Protein AF-A0A936MH69-F1 (afdb_monomer)

Mean predicted aligned error: 3.42 Å

Foldseek 3Di:
DPDQDALVVLLVLLVVLLPDPQAHSLLLLLLQLLQCLLVPNVSSNLSSLVNCVVVVRAALQSNLLSLCLSCVPRNPVSSVSSVVSSCVVVVPPDPSYDDDDDDQVQLLVQLVVLLCLQCPPCSVVVLVVQVVVPVVCSSCCSRVNRRVRLSDPRDDNLSSLLSQLSSCLQVLPLVSNLSSLSSNVSSPRDLSNSVSSLVSCCVVHPPVSSVSSVVSSVVSVVVVD

Secondary structure (DSSP, 8-state):
-PPPPPHHHHHHHHHHHTT-SSS-HHHHHHHHHHHHHHTT-HHHHHHHHHHHHHTT-S-HHHHHHHHHTTHHHHHHHHHHHHHHHHHHHHTT-S--S------HHHHHHHHHHHHHHHHGGGHHHHHHHHHHH-HHHHHHIIIIIIIIIIT-TTS-HHHHHHHHHHHHHHHT-HHHHHHHHHHHHHTT--HHHHHHHHHHHTTTS-HHHHHHHHHHHHHHHHTT-

Solvent-accessible surface area (backbone atoms only — not comparable to full-atom values): 11658 Å² total; per-residue (Å²): 133,85,81,80,69,52,34,69,58,37,33,58,56,52,58,65,50,45,75,45,73,76,38,55,47,38,57,50,47,42,24,48,29,22,28,24,17,45,71,68,34,61,39,43,25,50,21,40,52,51,52,28,59,78,66,65,55,49,54,59,38,37,52,40,54,39,25,54,56,27,31,82,81,44,32,61,66,27,16,50,56,41,44,48,50,52,45,64,73,59,63,79,78,64,92,38,72,82,88,73,84,93,48,69,70,58,16,41,56,46,4,48,55,49,46,40,52,38,42,51,95,48,30,69,60,51,50,54,52,35,39,72,77,34,56,64,57,42,50,42,44,29,34,54,44,25,12,63,47,62,58,40,81,74,56,56,61,36,53,52,27,48,34,50,28,39,29,26,30,66,73,64,42,64,72,59,28,41,51,30,49,50,19,14,43,62,51,70,43,48,73,56,29,56,50,42,48,54,61,55,48,42,83,80,35,55,72,68,37,39,54,51,38,52,53,44,51,51,55,44,59,65,71,70,109

Structure (mmCIF, N/CA/C/O backbone):
data_AF-A0A936MH69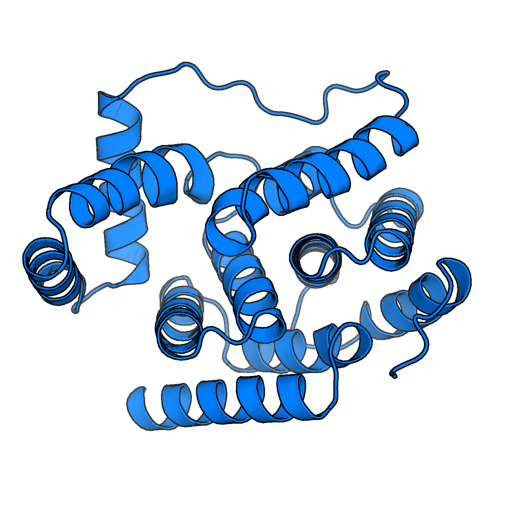-F1
#
_entry.id   AF-A0A936MH69-F1
#
loop_
_atom_site.group_PDB
_atom_site.id
_atom_site.type_symbol
_atom_site.label_atom_id
_atom_site.label_alt_id
_atom_site.label_comp_id
_atom_site.label_asym_id
_atom_site.label_entity_id
_atom_site.label_seq_id
_atom_site.pdbx_PDB_ins_code
_atom_site.Cartn_x
_atom_site.Cartn_y
_atom_site.Cartn_z
_atom_site.occupancy
_atom_site.B_iso_or_equiv
_atom_site.auth_seq_id
_atom_site.auth_comp_id
_atom_site.auth_asym_id
_atom_site.auth_atom_id
_atom_site.pdbx_PDB_model_num
ATOM 1 N N . MET A 1 1 ? -11.590 24.160 5.011 1.00 45.47 1 MET A N 1
ATOM 2 C CA . MET A 1 1 ? -10.604 23.438 5.835 1.00 45.47 1 MET A CA 1
ATOM 3 C C . MET A 1 1 ? -11.345 22.249 6.417 1.00 45.47 1 MET A C 1
ATOM 5 O O . MET A 1 1 ? -12.311 22.469 7.135 1.00 45.47 1 MET A O 1
ATOM 9 N N . GLU A 1 2 ? -11.036 21.030 5.981 1.00 56.88 2 GLU A N 1
ATOM 10 C CA . GLU A 1 2 ? -11.677 19.827 6.530 1.00 56.88 2 GLU A CA 1
ATOM 11 C C . GLU A 1 2 ? -11.149 19.652 7.961 1.00 56.88 2 GLU A C 1
ATOM 13 O O . GLU A 1 2 ? -9.937 19.654 8.169 1.00 56.88 2 GLU A O 1
ATOM 18 N N . ILE A 1 3 ? -12.038 19.620 8.956 1.00 67.25 3 ILE A N 1
ATOM 19 C CA . ILE A 1 3 ? -11.636 19.442 10.355 1.00 67.25 3 ILE A CA 1
ATOM 20 C C . ILE A 1 3 ? -11.181 17.988 10.500 1.00 67.25 3 ILE A C 1
ATOM 22 O O . ILE A 1 3 ? -11.962 17.067 10.251 1.00 67.25 3 ILE A O 1
ATOM 26 N N . LEU A 1 4 ? -9.909 17.785 10.854 1.00 78.31 4 LEU A N 1
ATOM 27 C CA . LEU A 1 4 ? -9.389 16.455 11.153 1.00 78.31 4 LEU A CA 1
ATOM 28 C C . LEU A 1 4 ? -10.123 15.899 12.375 1.00 78.31 4 LEU A C 1
ATOM 30 O O . LEU A 1 4 ? -10.303 16.597 13.372 1.00 78.31 4 LEU A O 1
ATOM 34 N N . LYS A 1 5 ? -10.568 14.647 12.266 1.00 90.12 5 LYS A N 1
ATOM 35 C CA . LYS A 1 5 ? -11.220 13.931 13.363 1.00 90.12 5 LYS A CA 1
ATOM 36 C C . LYS A 1 5 ? -10.182 13.546 14.414 1.00 90.12 5 LYS A C 1
ATOM 38 O O . LYS A 1 5 ? -9.015 13.348 14.087 1.00 90.12 5 LYS A O 1
ATOM 43 N N . SER A 1 6 ? -10.611 13.397 15.657 1.00 93.38 6 SER A N 1
ATOM 44 C CA . SER A 1 6 ? -9.772 12.859 16.726 1.00 93.38 6 SER A CA 1
ATOM 45 C C . SER A 1 6 ? -9.480 11.367 16.524 1.00 93.38 6 SER A C 1
ATOM 47 O O . SER A 1 6 ? -10.215 10.651 15.835 1.00 93.38 6 SER A O 1
ATOM 49 N N . LYS A 1 7 ? -8.448 10.858 17.205 1.00 95.88 7 LYS A N 1
ATOM 50 C CA . LYS A 1 7 ? -8.141 9.419 17.270 1.00 95.88 7 LYS A CA 1
ATOM 51 C C . LYS A 1 7 ? -9.366 8.560 17.630 1.00 95.88 7 LYS A C 1
ATOM 53 O O . LYS A 1 7 ? -9.583 7.516 17.019 1.00 95.88 7 LYS A O 1
ATOM 58 N N . ILE A 1 8 ? -10.171 8.986 18.609 1.00 95.69 8 ILE A N 1
ATOM 59 C CA . ILE A 1 8 ? -11.352 8.232 19.075 1.00 95.69 8 ILE A CA 1
ATOM 60 C C . ILE A 1 8 ? -12.400 8.137 17.962 1.00 95.69 8 ILE A C 1
ATOM 62 O O . ILE A 1 8 ? -12.933 7.060 17.701 1.00 95.69 8 ILE A O 1
ATOM 66 N N . GLU A 1 9 ? -12.661 9.246 17.270 1.00 96.06 9 GLU A N 1
ATOM 67 C CA . GLU A 1 9 ? -13.597 9.274 16.144 1.00 96.06 9 GLU A CA 1
ATOM 68 C C . GLU A 1 9 ? -13.115 8.394 14.986 1.00 96.06 9 GLU A C 1
ATOM 70 O O . GLU A 1 9 ? -13.910 7.639 14.423 1.00 96.06 9 GLU A O 1
ATOM 75 N N . TYR A 1 10 ? -11.818 8.430 14.653 1.00 97.12 10 TYR A N 1
ATOM 76 C CA . TYR A 1 10 ? -11.262 7.522 13.649 1.00 97.12 10 TYR A CA 1
ATOM 77 C C . TYR A 1 10 ? -11.412 6.061 14.059 1.00 97.12 10 TYR A C 1
ATOM 79 O O . TYR A 1 10 ? -11.835 5.264 13.229 1.00 97.12 10 TYR A O 1
ATOM 87 N N . LYS A 1 11 ? -11.138 5.699 15.318 1.00 96.19 11 LYS A N 1
ATOM 88 C CA . LYS A 1 11 ? -11.255 4.307 15.780 1.00 96.19 11 LYS A CA 1
ATOM 89 C C . LYS A 1 11 ? -12.653 3.744 15.511 1.00 96.19 11 LYS A C 1
ATOM 91 O O . LYS A 1 11 ? -12.766 2.689 14.896 1.00 96.19 11 LYS A O 1
ATOM 96 N N . VAL A 1 12 ? -13.702 4.490 15.871 1.00 95.81 12 VAL A N 1
ATOM 97 C CA . VAL A 1 12 ? -15.105 4.095 15.637 1.00 95.81 12 VAL A CA 1
ATOM 98 C C . VAL A 1 12 ? -15.410 3.943 14.143 1.00 95.81 12 VAL A C 1
ATOM 100 O O . VAL A 1 12 ? -16.035 2.970 13.720 1.00 95.81 12 VAL A O 1
ATOM 103 N N . LEU A 1 13 ? -14.975 4.906 13.328 1.00 95.56 13 LEU A N 1
ATOM 104 C CA . LEU A 1 13 ? -15.243 4.908 11.890 1.00 95.56 13 LEU A CA 1
ATOM 105 C C . LEU A 1 13 ? -14.522 3.765 11.161 1.00 95.56 13 LEU A C 1
ATOM 107 O O . LEU A 1 13 ? -15.130 3.090 10.330 1.00 95.56 13 LEU A O 1
ATOM 111 N N . LEU A 1 14 ? -13.250 3.531 11.489 1.00 95.94 14 LEU A N 1
ATOM 112 C CA . LEU A 1 14 ? -12.445 2.461 10.905 1.00 95.94 14 LEU A CA 1
ATOM 113 C C . LEU A 1 14 ? -12.952 1.084 11.341 1.00 95.94 14 LEU A C 1
ATOM 115 O O . LEU A 1 14 ? -13.086 0.195 10.503 1.00 95.94 14 LEU A O 1
ATOM 119 N N . GLU A 1 15 ? -13.309 0.915 12.617 1.00 95.69 15 GLU A N 1
ATOM 120 C CA . GLU A 1 15 ? -13.878 -0.333 13.135 1.00 95.69 15 GLU A CA 1
ATOM 121 C C . GLU A 1 15 ? -15.159 -0.731 12.404 1.00 95.69 15 GLU A C 1
ATOM 123 O O . GLU A 1 15 ? -15.329 -1.901 12.057 1.00 95.69 15 GLU A O 1
ATOM 128 N N . LYS A 1 16 ? -16.026 0.237 12.089 1.00 94.06 16 LYS A N 1
ATOM 129 C CA . LYS A 1 16 ? -17.242 -0.026 11.314 1.00 94.06 16 LYS A CA 1
ATOM 130 C C . LYS A 1 16 ? -16.937 -0.615 9.932 1.00 94.06 16 LYS A C 1
ATOM 132 O O . LYS A 1 16 ? -17.685 -1.468 9.468 1.00 94.06 16 LYS A O 1
ATOM 137 N N . GLN A 1 17 ? -15.856 -0.178 9.288 1.00 93.25 17 GLN A N 1
ATOM 138 C CA . GLN A 1 17 ? -15.477 -0.658 7.956 1.00 93.25 17 GLN A CA 1
ATOM 139 C C . GLN A 1 17 ? -14.775 -2.016 7.964 1.00 93.25 17 GLN A C 1
ATOM 141 O O . GLN A 1 17 ? -14.767 -2.685 6.937 1.00 93.25 17 GLN A O 1
ATOM 146 N N . LEU A 1 18 ? -14.196 -2.455 9.087 1.00 90.69 18 LEU A N 1
ATOM 147 C CA . LEU A 1 18 ? -13.477 -3.736 9.150 1.00 90.69 18 LEU A CA 1
ATOM 148 C C . LEU A 1 18 ? -14.335 -4.953 8.792 1.00 90.69 18 LEU A C 1
ATOM 150 O O . LEU A 1 18 ? -13.783 -5.959 8.357 1.00 90.69 18 LEU A O 1
ATOM 154 N N . ASN A 1 19 ? -15.654 -4.853 8.953 1.00 81.44 19 ASN A N 1
ATOM 155 C CA . ASN A 1 19 ? -16.590 -5.947 8.697 1.00 81.44 19 ASN A CA 1
ATOM 156 C C . ASN A 1 19 ? -17.237 -5.893 7.301 1.00 81.44 19 ASN A C 1
ATOM 158 O O . ASN A 1 19 ? -18.075 -6.740 6.998 1.00 81.44 19 ASN A O 1
ATOM 162 N N . GLU A 1 20 ? -16.892 -4.903 6.472 1.00 83.81 20 GLU A N 1
ATOM 163 C CA . GLU A 1 20 ? -17.398 -4.808 5.099 1.00 83.81 20 GLU A CA 1
ATOM 164 C C . GLU A 1 20 ? -16.872 -5.962 4.237 1.00 83.81 20 GLU A C 1
ATOM 166 O O . GLU A 1 20 ? -15.706 -6.359 4.341 1.00 83.81 20 GLU A O 1
ATOM 171 N N . VAL A 1 21 ? -17.745 -6.474 3.369 1.00 77.12 21 VAL A N 1
ATOM 172 C CA . VAL A 1 21 ? -17.538 -7.696 2.578 1.00 77.12 21 VAL A CA 1
ATOM 173 C C . VAL A 1 21 ? -16.429 -7.498 1.523 1.00 77.12 21 VAL A C 1
ATOM 175 O O . VAL A 1 21 ? -16.001 -6.381 1.223 1.00 77.12 21 VAL A O 1
ATOM 178 N N . ASP A 1 22 ? -15.939 -8.610 0.974 1.00 92.88 22 ASP A N 1
ATOM 179 C CA . ASP A 1 22 ? -14.974 -8.735 -0.130 1.00 92.88 22 ASP A CA 1
ATOM 180 C C . ASP A 1 22 ? -13.495 -8.518 0.201 1.00 92.88 22 ASP A C 1
ATOM 182 O O . ASP A 1 22 ? -12.670 -9.213 -0.384 1.00 92.88 22 ASP A O 1
ATOM 186 N N . LEU A 1 23 ? -13.131 -7.642 1.143 1.00 95.69 23 LEU A N 1
ATOM 187 C CA . LEU A 1 23 ? -11.734 -7.460 1.564 1.00 95.69 23 LEU A CA 1
ATOM 188 C C . LEU A 1 23 ? -11.512 -7.993 2.979 1.00 95.69 23 LEU A C 1
ATOM 190 O O . LEU A 1 23 ? -12.280 -7.686 3.890 1.00 95.69 23 LEU A O 1
ATOM 194 N N . SER A 1 24 ? -10.440 -8.767 3.177 1.00 96.25 24 SER A N 1
ATOM 195 C CA . SER A 1 24 ? -10.137 -9.325 4.496 1.00 96.25 24 SER A CA 1
ATOM 196 C C . SER A 1 24 ? -9.942 -8.209 5.540 1.00 96.25 24 SER A C 1
ATOM 198 O O . SER A 1 24 ? -9.361 -7.166 5.215 1.00 96.25 24 SER A O 1
ATOM 200 N N . PRO A 1 25 ? -10.363 -8.408 6.807 1.00 96.75 25 PRO A N 1
ATOM 201 C CA . PRO A 1 25 ? -10.153 -7.406 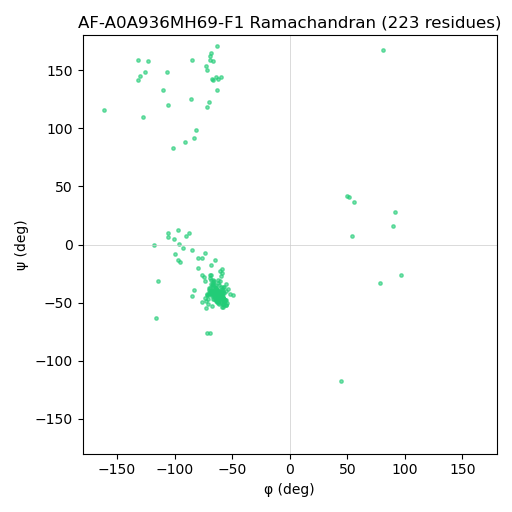7.850 1.00 96.75 25 PRO A CA 1
ATOM 202 C C . PRO A 1 25 ? -8.679 -7.014 8.015 1.00 96.75 25 PRO A C 1
ATOM 204 O O . PRO A 1 25 ? -8.391 -5.846 8.265 1.00 96.75 25 PRO A O 1
ATOM 207 N N . SER A 1 26 ? -7.750 -7.962 7.820 1.00 96.88 26 SER A N 1
ATOM 208 C CA . SER A 1 26 ? -6.305 -7.696 7.876 1.00 96.88 26 SER A CA 1
ATOM 209 C C . SER A 1 26 ? -5.842 -6.803 6.730 1.00 96.88 26 SER A C 1
ATOM 211 O O . SER A 1 26 ? -5.285 -5.738 6.986 1.00 96.88 26 SER A O 1
ATOM 213 N N . ASP A 1 27 ? -6.140 -7.152 5.474 1.00 97.75 27 ASP A N 1
ATOM 214 C CA . ASP A 1 27 ? -5.738 -6.320 4.332 1.00 97.75 27 ASP A CA 1
ATOM 215 C C . ASP A 1 27 ? -6.337 -4.910 4.439 1.00 97.75 27 ASP A C 1
ATOM 217 O O . ASP A 1 27 ? -5.645 -3.917 4.200 1.00 97.75 27 ASP A O 1
ATOM 221 N N . ARG A 1 28 ? -7.604 -4.804 4.862 1.00 97.81 28 ARG A N 1
ATOM 222 C CA . ARG A 1 28 ? -8.272 -3.513 5.057 1.00 97.81 28 ARG A CA 1
ATOM 223 C C . ARG A 1 28 ? -7.581 -2.670 6.123 1.00 97.81 28 ARG A C 1
ATOM 225 O O . ARG A 1 28 ? -7.314 -1.491 5.891 1.00 97.81 28 ARG A O 1
ATOM 232 N N . LEU A 1 29 ? -7.282 -3.264 7.275 1.00 98.12 29 LEU A N 1
ATOM 233 C CA . LEU A 1 29 ? -6.604 -2.574 8.363 1.00 98.12 29 LEU A CA 1
ATOM 234 C C . LEU A 1 29 ? -5.222 -2.070 7.930 1.00 98.12 29 LEU A C 1
ATOM 236 O O . LEU A 1 29 ? -4.886 -0.913 8.179 1.00 98.12 29 LEU A O 1
ATOM 240 N N . LEU A 1 30 ? -4.441 -2.907 7.247 1.00 98.56 30 LEU A N 1
ATOM 241 C CA . LEU A 1 30 ? -3.116 -2.532 6.754 1.00 98.56 30 LEU A CA 1
ATOM 242 C C . LEU A 1 30 ? -3.196 -1.368 5.759 1.00 98.56 30 LEU A C 1
ATOM 244 O O . LEU A 1 30 ? -2.396 -0.436 5.844 1.00 98.56 30 LEU A O 1
ATOM 248 N N . CYS A 1 31 ? -4.205 -1.363 4.882 1.00 98.50 31 CYS A N 1
ATOM 249 C CA . CYS A 1 31 ? -4.473 -0.238 3.987 1.00 98.50 31 CYS A CA 1
ATOM 250 C C . CYS A 1 31 ? -4.845 1.036 4.758 1.00 98.50 31 CYS A C 1
ATOM 252 O O . CYS A 1 31 ? -4.370 2.112 4.399 1.00 98.50 31 CYS A O 1
ATOM 254 N N . PHE A 1 32 ? -5.633 0.945 5.836 1.00 98.44 32 PHE A N 1
ATOM 255 C CA . PHE A 1 32 ? -5.944 2.101 6.685 1.00 98.44 32 PHE A CA 1
ATOM 256 C C . PHE A 1 32 ? -4.701 2.692 7.340 1.00 98.44 32 PHE A C 1
ATOM 258 O O . PHE A 1 32 ? -4.489 3.901 7.244 1.00 98.44 32 PHE A O 1
ATOM 265 N N . VAL A 1 33 ? -3.865 1.850 7.952 1.00 98.25 33 VAL A N 1
ATOM 266 C CA . VAL A 1 33 ? -2.620 2.275 8.608 1.00 98.25 33 VAL A CA 1
ATOM 267 C C . VAL A 1 33 ? -1.708 2.995 7.611 1.00 98.25 33 VAL A C 1
ATOM 269 O O . VAL A 1 33 ? -1.281 4.124 7.857 1.00 98.25 33 VAL A O 1
ATOM 272 N N . SER A 1 34 ? -1.454 2.387 6.452 1.00 98.56 34 SER A N 1
ATOM 273 C CA . SER A 1 34 ? -0.560 2.951 5.437 1.00 98.56 34 SER A CA 1
ATOM 274 C C . SER A 1 34 ? -1.137 4.180 4.741 1.00 98.56 34 SER A C 1
ATOM 276 O O . SER A 1 34 ? -0.396 5.126 4.470 1.00 98.56 34 SER A O 1
ATOM 278 N N . THR A 1 35 ? -2.446 4.210 4.476 1.00 98.56 35 THR A N 1
ATOM 279 C CA . THR A 1 35 ? -3.119 5.379 3.891 1.00 98.56 35 THR A CA 1
ATOM 280 C C . THR A 1 35 ? -3.048 6.565 4.841 1.00 98.56 35 THR A C 1
ATOM 282 O O . THR A 1 35 ? -2.621 7.642 4.430 1.00 98.56 35 THR A O 1
ATOM 285 N N . ALA A 1 36 ? -3.395 6.362 6.118 1.00 98.44 36 ALA A N 1
ATOM 286 C CA . ALA A 1 36 ? -3.326 7.391 7.149 1.00 98.44 36 ALA A CA 1
ATOM 287 C C . ALA A 1 36 ? -1.901 7.941 7.313 1.00 98.44 36 ALA A C 1
ATOM 289 O O . ALA A 1 36 ? -1.718 9.157 7.382 1.00 98.44 36 ALA A O 1
ATOM 290 N N . ALA A 1 37 ? -0.891 7.064 7.295 1.00 98.56 37 ALA A N 1
ATOM 291 C CA . ALA A 1 37 ? 0.509 7.476 7.332 1.00 98.56 37 ALA A CA 1
ATOM 292 C C . ALA A 1 37 ? 0.897 8.284 6.084 1.00 98.56 37 ALA A C 1
ATOM 294 O O . ALA A 1 37 ? 1.496 9.349 6.202 1.00 98.56 37 ALA A O 1
ATOM 295 N N . SER A 1 38 ? 0.477 7.838 4.896 1.00 98.44 38 SER A N 1
ATOM 296 C CA . SER A 1 38 ? 0.789 8.499 3.619 1.00 98.44 38 SER A CA 1
ATOM 297 C C . SER A 1 38 ? 0.256 9.934 3.543 1.00 98.44 38 SER A C 1
ATOM 299 O O . SER A 1 38 ? 0.875 10.785 2.912 1.00 98.44 38 SER A O 1
ATOM 301 N N . ILE A 1 39 ? -0.869 10.220 4.204 1.00 97.06 39 ILE A N 1
ATOM 302 C CA . ILE A 1 39 ? -1.461 11.566 4.283 1.00 97.06 39 ILE A CA 1
ATOM 303 C C . ILE A 1 39 ? -1.086 12.324 5.568 1.00 97.06 39 ILE A C 1
ATOM 305 O O . ILE A 1 39 ? -1.685 13.358 5.858 1.00 97.06 39 ILE A O 1
ATOM 309 N N . ASN A 1 40 ? -0.105 11.830 6.331 1.00 96.44 40 ASN A N 1
ATOM 310 C CA . ASN A 1 40 ? 0.380 12.411 7.588 1.00 96.44 40 ASN A CA 1
ATOM 311 C C . ASN A 1 40 ? -0.712 12.621 8.657 1.00 96.44 40 ASN A C 1
ATOM 313 O O . ASN A 1 40 ? -0.691 13.593 9.410 1.00 96.44 40 ASN A O 1
ATOM 317 N N . ASN A 1 41 ? -1.674 11.703 8.744 1.00 97.12 41 ASN A N 1
ATOM 318 C CA . ASN A 1 41 ? -2.756 11.746 9.724 1.00 97.12 41 ASN A CA 1
ATOM 319 C C . ASN A 1 41 ? -2.477 10.778 10.884 1.00 97.12 41 ASN A C 1
ATOM 321 O O . ASN A 1 41 ? -2.947 9.638 10.894 1.00 97.12 41 ASN A O 1
ATOM 325 N N . MET A 1 42 ? -1.687 11.231 11.860 1.00 96.88 42 MET A N 1
ATOM 326 C CA . MET A 1 42 ? -1.201 10.372 12.949 1.00 96.88 42 MET A CA 1
ATOM 327 C C . MET A 1 42 ? -2.292 9.928 13.930 1.00 96.88 42 MET A C 1
ATOM 329 O O . MET A 1 42 ? -2.182 8.841 14.494 1.00 96.88 42 MET A O 1
ATOM 333 N N . ASP A 1 43 ? -3.375 10.694 14.080 1.00 97.44 43 ASP A N 1
ATOM 334 C CA . ASP A 1 43 ? -4.539 10.264 14.865 1.00 97.44 43 ASP A CA 1
ATOM 335 C C . ASP A 1 43 ? -5.206 9.030 14.243 1.00 97.44 43 ASP A C 1
ATOM 337 O O . ASP A 1 43 ? -5.539 8.076 14.949 1.00 97.44 43 ASP A O 1
ATOM 341 N N . ALA A 1 44 ? -5.351 9.011 12.914 1.00 97.94 44 ALA A N 1
ATOM 342 C CA . ALA A 1 44 ? -5.869 7.851 12.196 1.00 97.94 44 ALA A CA 1
ATOM 343 C C . ALA A 1 44 ? -4.886 6.666 12.206 1.00 97.94 44 ALA A C 1
ATOM 345 O O . ALA A 1 44 ? -5.324 5.526 12.363 1.00 97.94 44 ALA A O 1
ATOM 346 N N . VAL A 1 45 ? -3.570 6.915 12.105 1.00 98.44 45 VAL A N 1
ATOM 347 C CA . VAL A 1 45 ? -2.543 5.864 12.257 1.00 98.44 45 VAL A CA 1
ATOM 348 C C . VAL A 1 45 ? -2.647 5.214 13.637 1.00 98.44 45 VAL A C 1
ATOM 350 O O . VAL A 1 45 ? -2.746 3.992 13.737 1.00 98.44 45 VAL A O 1
ATOM 353 N N . ALA A 1 46 ? -2.683 6.021 14.700 1.00 98.06 46 ALA A N 1
ATOM 354 C CA . ALA A 1 46 ? -2.786 5.535 16.071 1.00 98.06 46 ALA A CA 1
ATOM 355 C C . ALA A 1 46 ? -4.084 4.750 16.305 1.00 98.06 46 ALA A C 1
ATOM 357 O O . ALA A 1 46 ? -4.058 3.703 16.950 1.00 98.06 46 ALA A O 1
ATOM 358 N N . ALA A 1 47 ? -5.208 5.228 15.764 1.00 97.81 47 ALA A N 1
ATOM 359 C CA . ALA A 1 47 ? -6.491 4.538 15.845 1.00 97.81 47 ALA A CA 1
ATOM 360 C C . ALA A 1 47 ? -6.462 3.166 15.153 1.00 97.81 47 ALA A C 1
ATOM 362 O O . ALA A 1 47 ? -6.931 2.182 15.722 1.00 97.81 47 ALA A O 1
ATOM 363 N N . ALA A 1 48 ? -5.892 3.088 13.947 1.00 97.88 48 ALA A N 1
ATOM 364 C CA . ALA A 1 48 ? -5.804 1.845 13.188 1.00 97.88 48 ALA A CA 1
ATOM 365 C C . ALA A 1 48 ? -4.843 0.830 13.838 1.00 97.88 48 ALA A C 1
ATOM 367 O O . ALA A 1 48 ? -5.173 -0.349 13.932 1.00 97.88 48 ALA A O 1
ATOM 368 N N . ILE A 1 49 ? -3.689 1.273 14.351 1.00 97.19 49 ILE A N 1
ATOM 369 C CA . ILE A 1 49 ? -2.742 0.398 15.068 1.00 97.19 49 ILE A CA 1
ATOM 370 C C . ILE A 1 49 ? -3.378 -0.176 16.338 1.00 97.19 49 ILE A C 1
ATOM 372 O O . ILE A 1 49 ? -3.311 -1.385 16.564 1.00 97.19 49 ILE A O 1
ATOM 376 N N . GLU A 1 50 ? -4.028 0.670 17.141 1.00 96.00 50 GLU A N 1
ATOM 377 C CA . GLU A 1 50 ? -4.733 0.242 18.354 1.00 96.00 50 GLU A CA 1
ATOM 378 C C . GLU A 1 50 ? -5.795 -0.810 18.036 1.00 96.00 50 GLU A C 1
ATOM 380 O O . GLU A 1 50 ? -5.826 -1.873 18.653 1.00 96.00 50 GLU A O 1
ATOM 385 N N . LEU A 1 51 ? -6.607 -0.555 17.011 1.00 95.56 51 LEU A N 1
ATOM 386 C CA . LEU A 1 51 ? -7.647 -1.471 16.560 1.00 95.56 51 LEU A CA 1
ATOM 387 C C . LEU A 1 51 ? -7.080 -2.823 16.097 1.00 95.56 51 LEU A C 1
ATOM 389 O O . LEU A 1 51 ? -7.642 -3.872 16.413 1.00 95.56 51 LEU A O 1
ATOM 393 N N . GLY A 1 52 ? -5.957 -2.803 15.376 1.00 95.19 52 GLY A N 1
ATOM 394 C CA . GLY A 1 52 ? -5.271 -4.006 14.913 1.00 95.19 52 GLY A CA 1
ATOM 395 C C . GLY A 1 52 ? -4.767 -4.900 16.026 1.00 95.19 52 GLY A C 1
ATOM 396 O O . GLY A 1 52 ? -4.947 -6.117 15.966 1.00 95.19 52 GLY A O 1
ATOM 397 N N . ILE A 1 53 ? -4.163 -4.284 17.040 1.00 91.75 53 ILE A N 1
ATOM 398 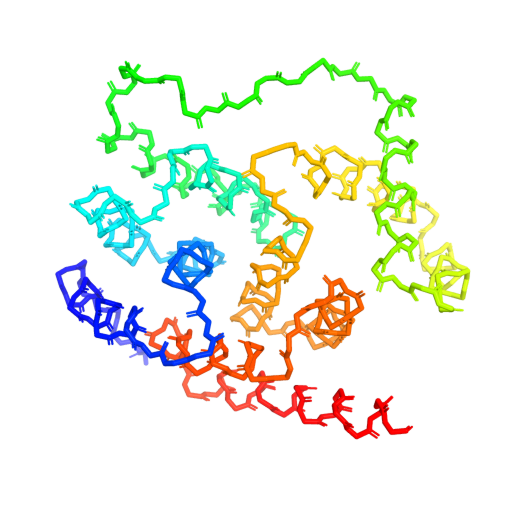C CA . ILE A 1 53 ? -3.595 -4.986 18.187 1.00 91.75 53 ILE A CA 1
ATOM 399 C C . ILE A 1 53 ? -4.709 -5.514 19.094 1.00 91.75 53 ILE A C 1
ATOM 401 O O . ILE A 1 53 ? -4.709 -6.699 19.419 1.00 91.75 53 ILE A O 1
ATOM 405 N N . GLU A 1 54 ? -5.695 -4.682 19.445 1.00 93.75 54 GLU A N 1
ATOM 406 C CA . GLU A 1 54 ? -6.816 -5.079 20.311 1.00 93.75 54 GLU A CA 1
ATOM 407 C C . GLU A 1 54 ? -7.613 -6.252 19.737 1.00 93.75 54 GLU A C 1
ATOM 409 O O . GLU A 1 54 ? -8.011 -7.156 20.471 1.00 93.75 54 GLU A O 1
ATOM 414 N N . LYS A 1 55 ? -7.835 -6.256 18.419 1.00 94.50 55 LYS A N 1
ATOM 415 C CA . LYS A 1 55 ? -8.600 -7.309 17.743 1.00 94.50 55 LYS A CA 1
ATOM 416 C C . LYS A 1 55 ? -7.739 -8.452 17.211 1.00 94.50 55 LYS A C 1
ATOM 418 O O . LYS A 1 55 ? -8.295 -9.406 16.675 1.00 94.50 55 LYS A O 1
ATOM 423 N N . SER A 1 56 ? -6.413 -8.368 17.346 1.00 93.69 56 SER A N 1
ATOM 424 C CA . SER A 1 56 ? -5.463 -9.363 16.823 1.00 93.69 56 SER A CA 1
ATOM 425 C C . SER A 1 56 ? -5.686 -9.683 15.335 1.00 93.69 56 SER A C 1
ATOM 427 O O . SER A 1 56 ? -5.648 -10.840 14.923 1.00 93.69 56 SER A O 1
ATOM 429 N N . ILE A 1 57 ? -5.962 -8.649 14.532 1.00 93.25 57 ILE A N 1
ATOM 430 C CA . ILE A 1 57 ? -6.336 -8.786 13.113 1.00 93.25 57 ILE A CA 1
ATOM 431 C C . ILE A 1 57 ? -5.107 -8.928 12.211 1.00 93.25 57 ILE A C 1
ATOM 433 O O . ILE A 1 57 ? -5.131 -9.701 11.254 1.00 93.25 57 ILE A O 1
ATOM 437 N N . SER A 1 58 ? -4.046 -8.185 12.521 1.00 94.31 58 SER A N 1
ATOM 438 C CA . SER A 1 58 ? -2.782 -8.202 11.786 1.00 94.31 58 SER A CA 1
ATOM 439 C C . SER A 1 58 ? -1.629 -8.366 12.765 1.00 94.31 58 SER A C 1
ATOM 441 O O . SER A 1 58 ? -1.658 -7.853 13.886 1.00 94.31 58 SER A O 1
ATOM 443 N N . SER A 1 59 ? -0.596 -9.082 12.340 1.00 94.50 59 SER A N 1
ATOM 444 C CA . SER A 1 59 ? 0.630 -9.226 13.113 1.00 94.50 59 SER A CA 1
ATOM 445 C C . SER A 1 59 ? 1.405 -7.907 13.184 1.00 94.50 59 SER A C 1
ATOM 447 O O . SER A 1 59 ? 1.277 -7.018 12.340 1.00 94.50 59 SER A O 1
ATOM 449 N N . GLN A 1 60 ? 2.277 -7.795 14.186 1.00 94.56 60 GLN A N 1
ATOM 450 C CA . GLN A 1 60 ? 3.146 -6.626 14.343 1.00 94.56 60 GLN A CA 1
ATOM 451 C C . GLN A 1 60 ? 4.106 -6.456 13.151 1.00 94.56 60 GLN A C 1
ATOM 453 O O . GLN A 1 60 ? 4.393 -5.330 12.755 1.00 94.56 60 GLN A O 1
ATOM 458 N N . ILE A 1 61 ? 4.538 -7.571 12.545 1.00 95.88 61 ILE A N 1
ATOM 459 C CA . ILE A 1 61 ? 5.362 -7.583 11.330 1.00 95.88 61 ILE A CA 1
ATOM 460 C C . ILE A 1 61 ? 4.587 -7.008 10.143 1.00 95.88 61 ILE A C 1
ATOM 462 O O . ILE A 1 61 ? 5.132 -6.203 9.396 1.00 95.88 61 ILE A O 1
ATOM 466 N N . GLU A 1 62 ? 3.318 -7.381 9.966 1.00 97.69 62 GLU A N 1
ATOM 467 C CA . GLU A 1 62 ? 2.496 -6.851 8.873 1.00 97.69 62 GLU A CA 1
ATOM 468 C C . GLU A 1 62 ? 2.276 -5.340 9.017 1.00 97.69 62 GLU A C 1
ATOM 470 O O . GLU A 1 62 ? 2.449 -4.613 8.041 1.00 97.69 62 GLU A O 1
ATOM 475 N N . LEU A 1 63 ? 1.982 -4.858 10.234 1.00 97.62 63 LEU A N 1
ATOM 476 C CA . LEU A 1 63 ? 1.864 -3.422 10.531 1.00 97.62 63 LEU A CA 1
ATOM 477 C C . LEU A 1 63 ? 3.170 -2.669 10.239 1.00 97.62 63 LEU A C 1
ATOM 479 O O . LEU A 1 63 ? 3.154 -1.580 9.666 1.00 97.62 63 LEU A O 1
ATOM 483 N N . TYR A 1 64 ? 4.310 -3.246 10.621 1.00 97.69 64 TYR A N 1
ATOM 484 C CA . TYR A 1 64 ? 5.617 -2.667 10.331 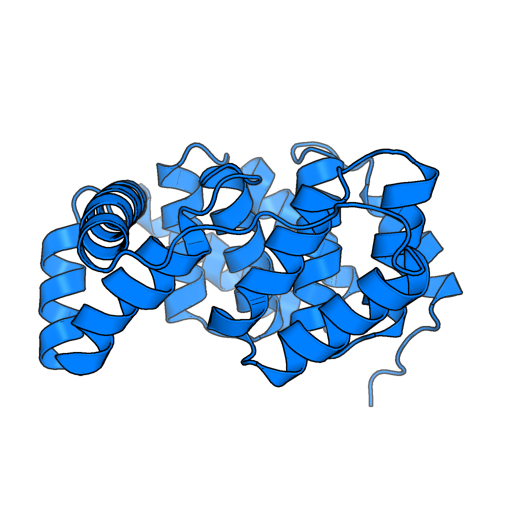1.00 97.69 64 TYR A CA 1
ATOM 485 C C . TYR A 1 64 ? 5.879 -2.593 8.826 1.00 97.69 64 TYR A C 1
ATOM 487 O O . TYR A 1 64 ? 6.251 -1.539 8.318 1.00 97.69 64 TYR A O 1
ATOM 495 N N . GLU A 1 65 ? 5.672 -3.690 8.095 1.00 98.50 65 GLU A N 1
ATOM 496 C CA . GLU A 1 65 ? 5.936 -3.754 6.657 1.00 98.50 65 GLU A CA 1
ATOM 497 C C . GLU A 1 65 ? 4.987 -2.855 5.849 1.00 98.50 65 GLU A C 1
ATOM 499 O O . GLU A 1 65 ? 5.409 -2.283 4.837 1.00 98.50 65 GLU A O 1
ATOM 504 N N . SER A 1 66 ? 3.736 -2.678 6.299 1.00 98.50 66 SER A N 1
ATOM 505 C CA . SER A 1 66 ? 2.772 -1.779 5.656 1.00 98.50 66 SER A CA 1
ATOM 506 C C . SER A 1 66 ? 3.152 -0.308 5.847 1.00 98.50 66 SER A C 1
ATOM 508 O O . SER A 1 66 ? 3.038 0.482 4.906 1.00 98.50 66 SER A O 1
ATOM 510 N N . LEU A 1 67 ? 3.647 0.066 7.030 1.00 98.56 67 LEU A N 1
ATOM 511 C CA . LEU A 1 67 ? 4.159 1.407 7.319 1.00 98.56 67 LEU A CA 1
ATOM 512 C C . LEU A 1 67 ? 5.489 1.671 6.620 1.00 98.56 67 LEU A C 1
ATOM 514 O O . LEU A 1 67 ? 5.658 2.731 6.019 1.00 98.56 67 LEU A O 1
ATOM 518 N N . LEU A 1 68 ? 6.410 0.703 6.643 1.00 98.38 68 LEU A N 1
ATOM 519 C CA . LEU A 1 68 ? 7.721 0.823 6.017 1.00 98.38 68 LEU A CA 1
ATOM 520 C C . LEU A 1 68 ? 7.569 1.183 4.540 1.00 98.38 68 LEU A C 1
ATOM 522 O O . LEU A 1 68 ? 8.125 2.185 4.107 1.00 98.38 68 LEU A O 1
ATOM 526 N N . GLN A 1 69 ? 6.765 0.437 3.775 1.00 98.31 69 GLN A N 1
ATOM 527 C CA . GLN A 1 69 ? 6.654 0.662 2.330 1.00 98.31 69 GLN A CA 1
ATOM 528 C C . GLN A 1 69 ? 6.059 2.021 1.931 1.00 98.31 69 GLN A C 1
ATOM 530 O O . GLN A 1 69 ? 6.184 2.415 0.771 1.00 98.31 69 GLN A O 1
ATOM 535 N N . THR A 1 70 ? 5.450 2.768 2.861 1.00 98.44 70 THR A N 1
ATOM 536 C CA . THR A 1 70 ? 4.937 4.115 2.562 1.00 98.44 70 THR A CA 1
ATOM 537 C C . THR A 1 70 ? 6.039 5.070 2.110 1.00 98.44 70 THR A C 1
ATOM 539 O O . THR A 1 70 ? 5.743 5.996 1.355 1.00 98.44 70 THR A O 1
ATOM 542 N N . TYR A 1 71 ? 7.313 4.814 2.451 1.00 98.31 71 TYR A N 1
ATOM 543 C CA . TYR A 1 71 ? 8.422 5.666 2.012 1.00 98.31 71 TYR A CA 1
ATOM 544 C C . TYR A 1 71 ? 8.543 5.746 0.483 1.00 98.31 71 TYR A C 1
ATOM 546 O O . TYR A 1 71 ? 9.001 6.763 -0.035 1.00 98.31 71 TYR A O 1
ATOM 554 N N . LEU A 1 72 ? 8.091 4.714 -0.241 1.00 98.12 72 LEU A N 1
ATOM 555 C CA . LEU A 1 72 ? 8.111 4.682 -1.705 1.00 98.12 72 LEU A CA 1
ATOM 556 C C . LEU A 1 72 ? 7.144 5.690 -2.338 1.00 98.12 72 LEU A C 1
ATOM 558 O O . LEU A 1 72 ? 7.402 6.173 -3.437 1.00 98.12 72 LEU A O 1
ATOM 562 N N . PHE A 1 73 ? 6.033 5.998 -1.664 1.00 97.25 73 PHE A N 1
ATOM 563 C CA . PHE A 1 73 ? 4.938 6.792 -2.234 1.00 97.25 73 PHE A CA 1
ATOM 564 C C . PHE A 1 73 ? 4.752 8.143 -1.536 1.00 97.25 73 PHE A C 1
ATOM 566 O O . PHE A 1 73 ? 4.352 9.114 -2.175 1.00 97.25 73 PHE A O 1
ATOM 573 N N . ALA A 1 74 ? 5.058 8.209 -0.238 1.00 97.94 74 ALA A N 1
ATOM 574 C CA . ALA A 1 74 ? 4.899 9.382 0.623 1.00 97.94 74 ALA A CA 1
ATOM 575 C C . ALA A 1 74 ? 6.232 9.897 1.210 1.00 97.94 74 ALA A C 1
ATOM 577 O O . ALA A 1 74 ? 6.248 10.902 1.921 1.00 97.94 74 ALA A O 1
ATOM 578 N N . GLY A 1 75 ? 7.356 9.246 0.892 1.00 98.06 75 GLY A N 1
ATOM 579 C CA . GLY A 1 75 ? 8.692 9.642 1.336 1.00 98.06 75 GLY A CA 1
ATOM 580 C C . GLY A 1 75 ? 9.044 9.195 2.758 1.00 98.06 75 GLY A C 1
ATOM 581 O O . GLY A 1 75 ? 8.196 8.766 3.541 1.00 98.06 75 GLY A O 1
ATOM 582 N N . PHE A 1 76 ? 10.331 9.312 3.102 1.00 98.12 76 PHE A N 1
ATOM 583 C CA . PHE A 1 76 ? 10.853 8.947 4.425 1.00 98.12 76 PHE A CA 1
ATOM 584 C C . PHE A 1 76 ? 10.093 9.571 5.605 1.00 98.12 76 PHE A C 1
ATOM 586 O O . PHE A 1 76 ? 9.837 8.831 6.552 1.00 98.12 76 PHE A O 1
ATOM 593 N N . PRO A 1 77 ? 9.695 10.862 5.585 1.00 98.50 77 PRO A N 1
ATOM 594 C CA . PRO A 1 77 ? 8.986 11.460 6.715 1.00 98.50 77 PRO A CA 1
ATOM 595 C C . PRO A 1 77 ? 7.703 10.707 7.090 1.00 98.50 77 PRO A C 1
ATOM 597 O O . PRO A 1 77 ? 7.539 10.345 8.248 1.00 98.50 77 PRO A O 1
ATOM 600 N N . ALA A 1 78 ? 6.847 10.374 6.118 1.00 98.19 78 ALA A N 1
ATOM 601 C CA . ALA A 1 78 ? 5.596 9.658 6.379 1.00 98.19 78 ALA A CA 1
ATOM 602 C C . ALA A 1 78 ? 5.835 8.266 6.992 1.00 98.19 78 ALA A C 1
ATOM 604 O O . ALA A 1 78 ? 5.151 7.869 7.938 1.00 98.19 78 ALA A O 1
ATOM 605 N N . ALA A 1 79 ? 6.844 7.543 6.490 1.00 98.44 79 ALA A N 1
ATOM 606 C CA . ALA A 1 79 ? 7.221 6.241 7.030 1.00 98.44 79 ALA A CA 1
ATOM 607 C C . ALA A 1 79 ? 7.777 6.354 8.457 1.00 98.44 79 ALA A C 1
ATOM 609 O O . ALA A 1 79 ? 7.405 5.559 9.316 1.00 98.44 79 ALA A O 1
ATOM 610 N N . ILE A 1 80 ? 8.635 7.344 8.724 1.00 98.38 80 ILE A N 1
ATOM 611 C CA . ILE A 1 80 ? 9.222 7.584 10.050 1.00 98.38 80 ILE A CA 1
ATOM 612 C C . ILE A 1 80 ? 8.135 7.927 11.067 1.00 98.38 80 ILE A C 1
ATOM 614 O O . ILE A 1 80 ? 8.102 7.316 12.134 1.00 98.38 80 ILE A O 1
ATOM 618 N N . GLU A 1 81 ? 7.236 8.856 10.745 1.00 98.38 81 GLU A N 1
ATOM 619 C CA . GLU A 1 81 ? 6.157 9.261 11.651 1.00 98.38 81 GLU A CA 1
ATOM 620 C C . GLU A 1 81 ? 5.225 8.082 11.953 1.00 98.38 81 GLU A C 1
ATOM 622 O O . GLU A 1 81 ? 4.986 7.751 13.116 1.00 98.38 81 GLU A O 1
ATOM 627 N N . GLY A 1 82 ? 4.783 7.357 10.921 1.00 98.19 82 GLY A N 1
ATOM 628 C CA . GLY A 1 82 ? 3.929 6.186 11.106 1.00 98.19 82 GLY A CA 1
ATOM 629 C C . GLY A 1 82 ? 4.596 5.070 11.923 1.00 98.19 82 GLY A C 1
ATOM 630 O O . GLY A 1 82 ? 3.994 4.534 12.857 1.00 98.19 82 GLY A O 1
ATOM 631 N N . LEU A 1 83 ? 5.863 4.749 11.633 1.00 97.56 83 LEU A N 1
ATOM 632 C CA . LEU A 1 83 ? 6.640 3.767 12.400 1.00 97.56 83 LEU A CA 1
ATOM 633 C C . LEU A 1 83 ? 6.909 4.225 13.838 1.00 97.56 83 LEU A C 1
ATOM 635 O O . LEU A 1 83 ? 6.964 3.385 14.735 1.00 97.56 83 LEU A O 1
ATOM 639 N N . SER A 1 84 ? 7.035 5.530 14.079 1.00 96.75 84 SER A N 1
ATOM 640 C CA . SER A 1 84 ? 7.198 6.088 15.426 1.00 96.75 84 SER A CA 1
ATOM 641 C C . SER A 1 84 ? 5.943 5.873 16.272 1.00 96.75 84 SER A C 1
ATOM 643 O O . SER A 1 84 ? 6.047 5.511 17.445 1.00 96.75 84 SER A O 1
ATOM 645 N N . VAL A 1 85 ? 4.750 6.004 15.679 1.00 97.06 85 VAL A N 1
ATOM 646 C CA . VAL A 1 85 ? 3.489 5.659 16.356 1.00 97.06 85 VAL A CA 1
ATOM 647 C C . VAL A 1 85 ? 3.460 4.172 16.725 1.00 97.06 85 VAL A C 1
ATOM 649 O O . VAL A 1 85 ? 3.166 3.842 17.876 1.00 97.06 85 VAL A O 1
ATOM 652 N N . LEU A 1 86 ? 3.822 3.277 15.796 1.00 95.94 86 LEU A N 1
ATOM 653 C CA . LEU A 1 86 ? 3.889 1.835 16.068 1.00 95.94 86 LEU A CA 1
ATOM 654 C C . LEU A 1 86 ? 4.896 1.511 17.184 1.00 95.94 86 LEU A C 1
ATOM 656 O O . LEU A 1 86 ? 4.566 0.779 18.117 1.00 95.94 86 LEU A O 1
ATOM 660 N N . TYR A 1 87 ? 6.099 2.087 17.120 1.00 94.44 87 TYR A N 1
ATOM 661 C CA . TYR A 1 87 ? 7.149 1.910 18.124 1.00 94.44 87 TYR A CA 1
ATOM 662 C C . TYR A 1 87 ? 6.678 2.307 19.528 1.00 94.44 87 TYR A C 1
ATOM 664 O O . TYR A 1 87 ? 6.838 1.537 20.477 1.00 94.44 87 TYR A O 1
ATOM 672 N N . ASN A 1 88 ? 6.057 3.484 19.652 1.00 92.75 88 ASN A N 1
ATOM 673 C CA . ASN A 1 88 ? 5.556 3.992 20.927 1.00 92.75 88 ASN A CA 1
ATOM 674 C C . ASN A 1 88 ? 4.433 3.116 21.492 1.00 92.75 88 ASN A C 1
ATOM 676 O O . ASN A 1 88 ? 4.368 2.905 22.703 1.00 92.75 88 ASN A O 1
ATOM 680 N N . TYR A 1 89 ? 3.577 2.569 20.626 1.00 91.12 89 TYR A N 1
ATOM 681 C CA . TYR A 1 89 ? 2.499 1.680 21.046 1.00 91.12 89 TYR A CA 1
ATOM 682 C C . TYR A 1 89 ? 3.030 0.323 21.542 1.00 91.12 89 TYR A C 1
ATOM 684 O O . TYR A 1 89 ? 2.580 -0.186 22.566 1.00 91.12 89 TYR A O 1
ATOM 692 N N . LEU A 1 90 ? 4.026 -0.249 20.856 1.00 90.19 90 LEU A N 1
ATOM 693 C CA . LEU A 1 90 ? 4.633 -1.537 21.220 1.00 90.19 90 LEU A CA 1
ATOM 694 C C . LEU A 1 90 ? 5.663 -1.440 22.364 1.00 90.19 90 LEU A C 1
ATOM 696 O O . LEU A 1 90 ? 6.080 -2.469 22.903 1.00 90.19 90 LEU A O 1
ATOM 700 N N . GLN A 1 91 ? 6.079 -0.222 22.732 1.00 81.25 91 GLN A N 1
ATOM 701 C CA . GLN A 1 91 ? 7.050 0.083 23.792 1.00 81.25 91 GLN A CA 1
ATOM 702 C C . GLN A 1 91 ? 8.351 -0.736 23.711 1.00 81.25 91 GLN A C 1
ATOM 704 O O . GLN A 1 91 ? 8.815 -1.236 24.731 1.00 81.25 91 GLN A O 1
ATOM 709 N N . SER A 1 92 ? 8.904 -0.925 22.507 1.00 64.62 92 SER A N 1
ATOM 710 C CA . SER A 1 92 ? 10.187 -1.612 22.233 1.00 64.62 92 SER A CA 1
ATOM 711 C C . SER A 1 92 ? 10.378 -3.042 22.784 1.00 64.62 92 SER A C 1
ATOM 713 O O . SER A 1 92 ? 11.461 -3.608 22.652 1.00 64.62 92 SER A O 1
ATOM 715 N N . LYS A 1 93 ? 9.343 -3.677 23.353 1.00 65.31 93 LYS A N 1
ATOM 716 C CA . LYS A 1 93 ? 9.439 -5.001 24.008 1.00 65.31 93 LYS A CA 1
ATOM 717 C C . LYS A 1 93 ? 9.308 -6.199 23.063 1.00 65.31 93 LYS A C 1
ATOM 719 O O . LYS A 1 93 ? 9.420 -7.336 23.513 1.00 65.31 93 LYS A O 1
ATOM 724 N N . SER A 1 94 ? 9.029 -5.970 21.783 1.00 68.44 94 SER A N 1
ATOM 725 C CA . SER A 1 94 ? 8.706 -7.019 20.811 1.00 68.44 94 SER A CA 1
ATOM 726 C C . SER A 1 94 ? 9.607 -6.955 19.583 1.00 68.44 94 SER A C 1
ATOM 728 O O . SER A 1 94 ? 10.050 -5.884 19.175 1.00 68.44 94 SER A O 1
ATOM 730 N N . ASN A 1 95 ? 9.880 -8.114 18.982 1.00 82.94 95 ASN A N 1
ATOM 731 C CA . ASN A 1 95 ? 10.506 -8.181 17.668 1.00 82.94 95 ASN A CA 1
ATOM 732 C C . ASN A 1 95 ? 9.412 -8.021 16.601 1.00 82.94 95 ASN A C 1
ATOM 734 O O . ASN A 1 95 ? 8.754 -8.994 16.238 1.00 82.94 95 ASN A O 1
ATOM 738 N N . TYR A 1 96 ? 9.169 -6.781 16.170 1.00 86.56 96 TYR A N 1
ATOM 739 C CA . TYR A 1 96 ? 8.091 -6.422 15.238 1.00 86.56 96 TYR A CA 1
ATOM 740 C C . TYR A 1 96 ? 8.589 -6.098 13.822 1.00 86.56 96 TYR A C 1
ATOM 742 O O . TYR A 1 96 ? 7.805 -5.665 12.984 1.00 86.56 96 TYR A O 1
ATOM 750 N N . SER A 1 97 ? 9.877 -6.299 13.536 1.00 90.19 97 SER A N 1
ATOM 751 C CA . SER A 1 97 ? 10.464 -6.061 12.217 1.00 90.19 97 SER A CA 1
ATOM 752 C C . SER A 1 97 ? 11.309 -7.244 11.758 1.00 90.19 97 SER A C 1
ATOM 754 O O . SER A 1 97 ? 11.759 -8.073 12.548 1.00 90.19 97 SER A O 1
ATOM 756 N N . ILE A 1 98 ? 11.519 -7.332 10.445 1.00 90.75 98 ILE A N 1
ATOM 757 C CA . ILE A 1 98 ? 12.410 -8.324 9.846 1.00 90.75 98 ILE A CA 1
ATOM 758 C C . ILE A 1 98 ? 13.686 -7.615 9.401 1.00 90.75 98 ILE A C 1
ATOM 760 O O . ILE A 1 98 ? 13.653 -6.737 8.538 1.00 90.75 98 ILE A O 1
ATOM 764 N N . THR A 1 99 ? 14.829 -8.024 9.936 1.00 88.94 99 THR A N 1
ATOM 765 C CA . THR A 1 99 ? 16.125 -7.588 9.409 1.00 88.94 99 THR A CA 1
ATOM 766 C C . THR A 1 99 ? 16.520 -8.506 8.264 1.00 88.94 99 THR A C 1
ATOM 768 O O . THR A 1 99 ? 16.557 -9.724 8.421 1.00 88.94 99 THR A O 1
ATOM 771 N N . LEU A 1 100 ? 16.804 -7.916 7.107 1.00 89.69 100 LEU A N 1
ATOM 772 C CA . LEU A 1 100 ? 17.373 -8.625 5.968 1.00 89.69 100 LEU A CA 1
ATOM 773 C C . LEU A 1 100 ? 18.836 -8.228 5.817 1.00 89.69 100 LEU A C 1
ATOM 775 O O . LEU A 1 100 ? 19.199 -7.087 6.106 1.00 89.69 100 LEU A O 1
ATOM 779 N N . GLU A 1 101 ? 19.649 -9.156 5.328 1.00 94.00 101 GLU A N 1
ATOM 780 C CA . GLU A 1 101 ? 20.994 -8.837 4.865 1.00 94.00 101 GLU A CA 1
ATOM 781 C C . GLU A 1 101 ? 20.925 -7.895 3.656 1.00 94.00 101 GLU A C 1
ATOM 783 O O . GLU A 1 101 ? 20.007 -7.971 2.830 1.00 94.00 101 GLU A O 1
ATOM 788 N N . TYR A 1 102 ? 21.879 -6.968 3.573 1.00 95.38 102 TYR A N 1
ATOM 789 C CA . TYR A 1 102 ? 21.986 -6.075 2.431 1.00 95.38 102 TYR A CA 1
ATOM 790 C C . TYR A 1 102 ? 22.716 -6.790 1.292 1.00 95.38 102 TYR A C 1
ATOM 792 O O . TYR A 1 102 ? 23.943 -6.832 1.268 1.00 95.38 102 TYR A O 1
ATOM 800 N N . ASP A 1 103 ? 21.952 -7.317 0.338 1.00 97.00 103 ASP A N 1
ATOM 801 C CA . ASP A 1 103 ? 22.477 -7.997 -0.844 1.00 97.00 103 ASP A CA 1
ATOM 802 C C . ASP A 1 103 ? 21.869 -7.392 -2.118 1.00 97.00 103 ASP A C 1
ATOM 804 O O . ASP A 1 103 ? 20.685 -7.554 -2.426 1.00 97.00 103 ASP A O 1
ATOM 808 N N . LEU A 1 104 ? 22.712 -6.684 -2.874 1.00 97.62 104 LEU A N 1
ATOM 809 C CA . LEU A 1 104 ? 22.328 -6.037 -4.124 1.00 97.62 104 LEU A CA 1
ATOM 810 C C . LEU A 1 104 ? 21.903 -7.044 -5.204 1.00 97.62 104 LEU A C 1
ATOM 812 O O . LEU A 1 104 ? 20.972 -6.764 -5.963 1.00 97.62 104 LEU A O 1
ATOM 816 N N . HIS A 1 105 ? 22.565 -8.200 -5.288 1.00 97.75 105 HIS A N 1
ATOM 817 C CA . HIS A 1 105 ? 22.228 -9.229 -6.269 1.00 97.75 105 HIS A CA 1
ATOM 818 C C . HIS A 1 105 ? 20.862 -9.829 -5.965 1.00 97.75 105 HIS A C 1
ATOM 820 O O . HIS A 1 105 ? 20.047 -9.999 -6.876 1.00 97.75 105 HIS A O 1
ATOM 826 N N . GLU A 1 106 ? 20.585 -10.085 -4.689 1.00 97.69 106 GLU A N 1
ATOM 827 C CA . GLU A 1 106 ? 19.282 -10.581 -4.275 1.00 97.69 106 GLU A CA 1
ATOM 828 C C . GLU A 1 106 ? 18.190 -9.539 -4.523 1.00 97.69 106 GLU A C 1
ATOM 830 O O . GLU A 1 106 ? 17.160 -9.888 -5.098 1.00 97.69 106 GLU A O 1
ATOM 835 N N . PHE A 1 107 ? 18.417 -8.260 -4.192 1.00 98.25 107 PHE A N 1
ATOM 836 C CA . PHE A 1 107 ? 17.455 -7.185 -4.470 1.00 98.25 107 PHE A CA 1
ATOM 837 C C . PHE A 1 107 ? 17.136 -7.063 -5.958 1.00 98.25 107 PHE A C 1
ATOM 839 O O . PHE A 1 107 ? 15.960 -6.974 -6.309 1.00 98.25 107 PHE A O 1
ATOM 846 N N . LEU A 1 108 ? 18.143 -7.127 -6.832 1.00 98.38 108 LEU A N 1
ATOM 847 C CA . LEU A 1 108 ? 17.927 -7.177 -8.278 1.00 98.38 108 LEU A CA 1
ATOM 848 C C . LEU A 1 108 ? 17.078 -8.391 -8.664 1.00 98.38 108 LEU A C 1
ATOM 850 O O . LEU A 1 108 ? 16.035 -8.235 -9.295 1.00 98.38 108 LEU A O 1
ATOM 854 N N . ARG A 1 109 ? 17.478 -9.596 -8.245 1.00 98.38 109 ARG A N 1
ATOM 855 C CA . ARG A 1 109 ? 16.807 -10.848 -8.620 1.00 98.38 109 ARG A CA 1
ATOM 856 C C . ARG A 1 109 ? 15.332 -10.850 -8.219 1.00 98.38 109 ARG A C 1
ATOM 858 O O . ARG A 1 109 ? 14.466 -11.093 -9.058 1.00 98.38 109 ARG A O 1
ATOM 865 N N . ARG A 1 110 ? 15.027 -10.584 -6.947 1.00 98.00 110 ARG A N 1
ATOM 866 C CA . ARG A 1 110 ? 13.641 -10.600 -6.452 1.00 98.00 110 ARG A CA 1
ATOM 867 C C . ARG A 1 110 ? 12.839 -9.379 -6.911 1.00 98.00 110 ARG A C 1
ATOM 869 O O . ARG A 1 110 ? 11.628 -9.490 -7.093 1.00 98.00 110 ARG A O 1
ATOM 876 N N . GLY A 1 111 ? 13.509 -8.249 -7.149 1.00 98.50 111 GLY A N 1
ATOM 877 C CA . GLY A 1 111 ? 12.903 -7.051 -7.717 1.00 98.50 111 GLY A CA 1
ATOM 878 C C . GLY A 1 111 ? 12.415 -7.276 -9.142 1.00 98.50 111 GLY A C 1
ATOM 879 O O . GLY A 1 111 ? 11.280 -6.923 -9.457 1.00 98.50 111 GLY A O 1
ATOM 880 N N . GLU A 1 112 ? 13.220 -7.940 -9.973 1.00 98.50 112 GLU A N 1
ATOM 881 C CA . GLU A 1 112 ? 12.813 -8.291 -11.332 1.00 98.50 112 GLU A CA 1
ATOM 882 C C . GLU A 1 112 ? 11.646 -9.274 -11.346 1.00 98.50 112 GLU A C 1
ATOM 884 O O . GLU A 1 112 ? 10.655 -9.033 -12.033 1.00 98.50 112 GLU A O 1
ATOM 889 N N . LEU A 1 113 ? 11.711 -10.332 -10.531 1.00 98.56 113 LEU A N 1
ATOM 890 C CA . LEU A 1 113 ? 10.632 -11.319 -10.433 1.00 98.56 113 LEU A CA 1
ATOM 891 C C . LEU A 1 113 ? 9.299 -10.680 -10.021 1.00 98.56 113 LEU A C 1
ATOM 893 O O . LEU A 1 113 ? 8.269 -10.926 -10.653 1.00 98.56 113 LEU A O 1
ATOM 897 N N . LEU A 1 114 ? 9.309 -9.838 -8.982 1.00 98.69 114 LEU A N 1
ATOM 898 C CA . LEU A 1 114 ? 8.093 -9.175 -8.524 1.00 98.69 114 LEU A CA 1
ATOM 899 C C . LEU A 1 114 ? 7.575 -8.180 -9.570 1.00 98.69 114 LEU A C 1
ATOM 901 O O . LEU A 1 114 ? 6.395 -8.221 -9.912 1.00 98.69 114 LEU A O 1
ATOM 905 N N . CYS A 1 115 ? 8.441 -7.332 -10.128 1.00 98.56 115 CYS A N 1
ATOM 906 C CA . CYS A 1 115 ? 8.047 -6.354 -11.141 1.00 98.56 115 CYS A CA 1
ATOM 907 C C . CYS A 1 115 ? 7.442 -7.031 -12.387 1.00 98.56 115 CYS A C 1
ATOM 909 O O . CYS A 1 115 ? 6.410 -6.592 -12.897 1.00 98.56 115 CYS A O 1
ATOM 911 N N . GLN A 1 116 ? 8.016 -8.152 -12.835 1.00 98.44 116 GLN A N 1
ATOM 912 C CA . GLN A 1 116 ? 7.457 -8.961 -13.923 1.00 98.44 116 GLN A CA 1
ATOM 913 C C . GLN A 1 116 ? 6.078 -9.526 -13.574 1.00 98.44 116 GLN A C 1
ATOM 915 O O . GLN A 1 116 ? 5.181 -9.483 -14.410 1.00 98.44 116 GLN A O 1
ATOM 920 N N . SER A 1 117 ? 5.864 -10.001 -12.344 1.00 98.31 117 SER A N 1
ATOM 921 C CA . SER A 1 117 ? 4.541 -10.488 -11.922 1.00 98.31 117 SER A CA 1
ATOM 922 C C . SER A 1 117 ? 3.479 -9.381 -11.839 1.00 98.31 117 SER A C 1
ATOM 924 O O . SER A 1 117 ? 2.312 -9.629 -12.127 1.00 98.31 117 SER A O 1
ATOM 926 N N . VAL A 1 118 ? 3.885 -8.147 -11.518 1.00 98.12 118 VAL A N 1
ATOM 927 C CA . VAL A 1 118 ? 3.000 -6.972 -11.450 1.00 98.12 118 VAL A CA 1
ATOM 928 C C . VAL A 1 118 ? 2.600 -6.493 -12.847 1.00 98.12 118 VAL A C 1
ATOM 930 O O . VAL A 1 118 ? 1.424 -6.231 -13.098 1.00 98.12 118 VAL A O 1
ATOM 933 N N . TYR A 1 119 ? 3.553 -6.390 -13.778 1.00 97.69 119 TYR A N 1
ATOM 934 C CA . TYR A 1 119 ? 3.310 -5.827 -15.115 1.00 97.69 119 TYR A CA 1
ATOM 935 C C . TYR A 1 119 ? 3.036 -6.860 -16.207 1.00 97.69 119 TYR A C 1
ATOM 937 O O . TYR A 1 119 ? 2.591 -6.480 -17.289 1.00 97.69 119 TYR A O 1
ATOM 945 N N . THR A 1 120 ? 3.299 -8.138 -15.944 1.00 96.62 120 THR A N 1
ATOM 946 C CA . THR A 1 120 ? 3.049 -9.267 -16.845 1.00 96.62 120 THR A CA 1
ATOM 947 C C . THR A 1 120 ? 3.494 -8.969 -18.283 1.00 96.62 120 THR A C 1
ATOM 949 O O . THR A 1 120 ? 4.669 -8.701 -18.530 1.00 96.62 120 THR A O 1
ATOM 952 N N . THR A 1 121 ? 2.573 -8.963 -19.245 1.00 95.19 121 THR A N 1
ATOM 953 C CA . THR A 1 121 ? 2.864 -8.801 -20.676 1.00 95.19 121 THR A CA 1
ATOM 954 C C . THR A 1 121 ? 3.365 -7.408 -21.056 1.00 95.19 121 THR A C 1
ATOM 956 O O . THR A 1 121 ? 3.934 -7.248 -22.132 1.00 95.19 121 THR A O 1
ATOM 959 N N . VAL A 1 122 ? 3.164 -6.389 -20.211 1.00 95.69 122 VAL A N 1
ATOM 960 C CA . VAL A 1 122 ? 3.602 -5.009 -20.490 1.00 95.69 122 VAL A CA 1
ATOM 961 C C . VAL A 1 122 ? 4.896 -4.629 -19.770 1.00 95.69 122 VAL A C 1
ATOM 963 O O . VAL A 1 122 ? 5.329 -3.479 -19.868 1.00 95.69 122 VAL A O 1
ATOM 966 N N . TYR A 1 123 ? 5.532 -5.574 -19.072 1.00 97.75 123 TYR A N 1
ATOM 967 C CA . TYR A 1 123 ? 6.758 -5.339 -18.309 1.00 97.75 123 TYR A CA 1
ATOM 968 C C . TYR A 1 123 ? 7.882 -4.733 -19.170 1.00 97.75 123 TYR A C 1
ATOM 970 O O . TYR A 1 123 ? 8.385 -3.659 -18.837 1.00 97.75 123 TYR A O 1
ATOM 978 N N . ASP A 1 124 ? 8.222 -5.328 -20.319 1.00 97.88 124 ASP A N 1
ATOM 979 C CA . ASP A 1 124 ? 9.335 -4.843 -21.156 1.00 97.88 124 ASP A CA 1
ATOM 980 C C . ASP A 1 124 ? 9.085 -3.438 -21.716 1.00 97.88 124 ASP A C 1
ATOM 982 O O . ASP A 1 124 ? 9.991 -2.596 -21.784 1.00 97.88 124 ASP A O 1
ATOM 986 N N . GLN A 1 125 ? 7.832 -3.158 -22.083 1.00 97.44 125 GLN A N 1
ATOM 987 C CA . GLN A 1 125 ? 7.420 -1.847 -22.571 1.00 97.44 125 GLN A CA 1
A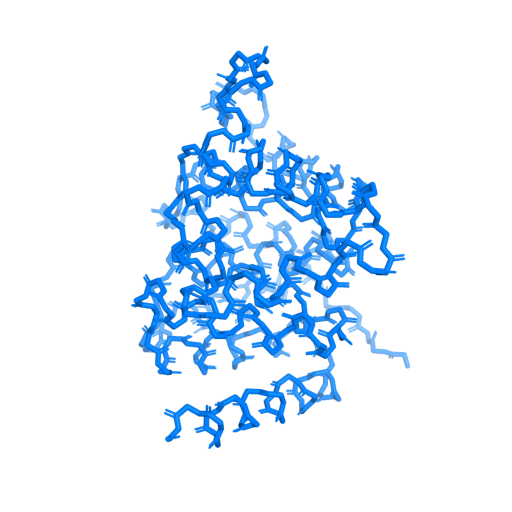TOM 988 C C . GLN A 1 125 ? 7.480 -0.797 -21.457 1.00 97.44 125 GLN A C 1
ATOM 990 O O . GLN A 1 125 ? 7.967 0.313 -21.686 1.00 97.44 125 GLN A O 1
ATOM 995 N N . MET A 1 126 ? 7.020 -1.143 -20.252 1.00 96.69 126 MET A N 1
ATOM 996 C CA . MET A 1 126 ? 7.102 -0.284 -19.071 1.00 96.69 126 MET A CA 1
ATOM 997 C C . MET A 1 126 ? 8.564 0.040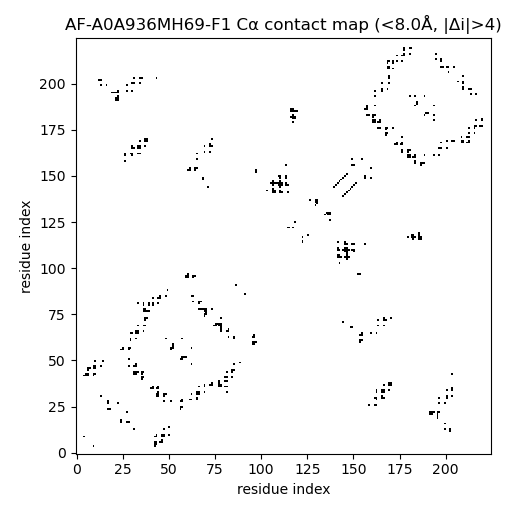 -18.739 1.00 96.69 126 MET A C 1
ATOM 999 O O . MET A 1 126 ? 8.910 1.217 -18.640 1.00 96.69 126 MET A O 1
ATOM 1003 N N . ARG A 1 127 ? 9.440 -0.971 -18.686 1.00 97.62 127 ARG A N 1
ATOM 1004 C CA . ARG A 1 127 ? 10.884 -0.808 -18.445 1.00 97.62 127 ARG A CA 1
ATOM 1005 C C . ARG A 1 127 ? 11.553 0.060 -19.510 1.00 97.62 127 ARG A C 1
ATOM 1007 O O . ARG A 1 127 ? 12.327 0.962 -19.206 1.00 97.62 127 ARG A O 1
ATOM 1014 N N . THR A 1 128 ? 11.216 -0.154 -20.780 1.00 98.19 128 THR A N 1
ATOM 1015 C CA . THR A 1 128 ? 11.729 0.667 -21.887 1.00 98.19 128 THR A CA 1
ATOM 1016 C C . THR A 1 128 ? 11.295 2.125 -21.760 1.00 98.19 128 THR A C 1
ATOM 1018 O O . THR A 1 128 ? 12.100 3.028 -21.982 1.00 98.19 128 THR A O 1
ATOM 1021 N N . ASN A 1 129 ? 10.040 2.373 -21.385 1.00 96.94 129 ASN A N 1
ATOM 1022 C CA . ASN A 1 129 ? 9.539 3.726 -21.157 1.00 96.94 129 ASN A CA 1
ATOM 1023 C C . ASN A 1 129 ? 10.201 4.379 -19.942 1.00 96.94 129 ASN A C 1
ATOM 1025 O O . ASN A 1 129 ? 10.571 5.548 -20.023 1.00 96.94 129 ASN A O 1
ATOM 1029 N N . MET A 1 130 ? 10.405 3.632 -18.855 1.00 97.00 130 MET A N 1
ATOM 1030 C CA . MET A 1 130 ? 11.075 4.149 -17.666 1.00 97.00 130 MET A CA 1
ATOM 1031 C C . MET A 1 130 ? 12.525 4.531 -17.972 1.00 97.00 130 MET A C 1
ATOM 1033 O O . MET A 1 130 ? 12.904 5.663 -17.700 1.00 97.00 130 MET A O 1
ATOM 1037 N N . ARG A 1 131 ? 13.295 3.677 -18.667 1.00 98.00 131 ARG A N 1
ATOM 1038 C CA . ARG A 1 131 ? 14.668 4.008 -19.105 1.00 98.00 131 ARG A CA 1
ATOM 1039 C C . ARG A 1 131 ? 14.750 5.259 -19.970 1.00 98.00 131 ARG A C 1
ATOM 1041 O O . ARG A 1 131 ? 15.722 5.999 -19.869 1.00 98.00 131 ARG A O 1
ATOM 1048 N N . LYS A 1 132 ? 13.751 5.494 -20.826 1.00 98.19 132 LYS A N 1
ATOM 1049 C CA . LYS A 1 132 ? 13.679 6.712 -21.650 1.00 98.19 132 LYS A CA 1
ATOM 1050 C C . LYS A 1 132 ? 13.455 7.968 -20.808 1.00 98.19 132 LYS A C 1
ATOM 1052 O O . LYS A 1 132 ? 13.958 9.022 -21.174 1.00 98.19 132 LYS A O 1
ATOM 1057 N N . ILE A 1 133 ? 12.686 7.864 -19.724 1.00 97.12 133 ILE A N 1
ATOM 1058 C CA . ILE A 1 133 ? 12.428 8.974 -18.797 1.00 97.12 133 ILE A CA 1
ATOM 1059 C C . ILE A 1 133 ? 13.650 9.207 -17.904 1.00 97.12 133 ILE A C 1
ATOM 1061 O O . ILE A 1 133 ? 14.102 10.338 -17.756 1.00 97.12 133 ILE A O 1
ATOM 1065 N N . SER A 1 134 ? 14.170 8.140 -17.299 1.00 98.12 134 SER A N 1
ATOM 1066 C CA . SER A 1 134 ? 15.345 8.160 -16.437 1.00 98.12 134 SER A CA 1
ATOM 1067 C C . SER A 1 134 ? 15.916 6.740 -16.295 1.00 98.12 134 SER A C 1
ATOM 1069 O O . SER A 1 134 ? 15.259 5.866 -15.720 1.00 98.12 134 SER A O 1
ATOM 1071 N N . PRO A 1 135 ? 17.147 6.494 -16.779 1.00 97.81 135 PRO A N 1
ATOM 1072 C CA . PRO A 1 135 ? 17.853 5.236 -16.542 1.00 97.81 135 PRO A CA 1
ATOM 1073 C C . PRO A 1 135 ? 18.047 4.937 -15.050 1.00 97.81 135 PRO A C 1
ATOM 1075 O O . PRO A 1 135 ? 17.908 3.787 -14.636 1.00 97.81 135 PRO A O 1
ATOM 1078 N N . ASP A 1 136 ? 18.296 5.972 -14.244 1.00 98.31 136 ASP A N 1
ATOM 1079 C CA . ASP A 1 136 ? 18.472 5.834 -12.798 1.00 98.31 136 ASP A CA 1
ATOM 1080 C C . ASP A 1 136 ? 17.174 5.372 -12.130 1.00 98.31 136 ASP A C 1
ATOM 1082 O O . ASP A 1 136 ? 17.185 4.410 -11.367 1.00 98.31 136 ASP A O 1
ATOM 1086 N N . LEU A 1 137 ? 16.028 5.980 -12.467 1.00 97.19 137 LEU A N 1
ATOM 1087 C CA . LEU A 1 137 ? 14.739 5.554 -11.913 1.00 97.19 137 LEU A CA 1
ATOM 1088 C C . LEU A 1 137 ? 14.329 4.158 -12.386 1.00 97.19 137 LEU A C 1
ATOM 1090 O O . LEU A 1 137 ? 13.732 3.426 -11.602 1.00 97.19 137 LEU A O 1
ATOM 1094 N N . ASP A 1 138 ? 14.663 3.756 -13.616 1.00 98.00 138 ASP A N 1
ATOM 1095 C CA . ASP A 1 138 ? 14.448 2.375 -14.070 1.00 98.00 138 ASP A CA 1
ATOM 1096 C C . ASP A 1 138 ? 15.181 1.374 -13.174 1.00 98.00 138 ASP A C 1
ATOM 1098 O O . ASP A 1 138 ? 14.603 0.375 -12.741 1.00 98.00 138 ASP A O 1
ATOM 1102 N N . GLN A 1 139 ? 16.443 1.668 -12.862 1.00 97.94 139 GLN A N 1
ATOM 1103 C CA . GLN A 1 139 ? 17.266 0.812 -12.024 1.00 97.94 139 GLN A CA 1
ATOM 1104 C C . GLN A 1 139 ? 16.819 0.848 -10.554 1.00 97.94 139 GLN A C 1
ATOM 1106 O O . GLN A 1 139 ? 16.658 -0.202 -9.929 1.00 97.94 139 GLN A O 1
ATOM 1111 N N . TRP A 1 140 ? 16.581 2.034 -9.991 1.00 98.06 140 TRP A N 1
ATOM 1112 C CA . TRP A 1 140 ? 16.190 2.200 -8.588 1.00 98.06 140 TRP A CA 1
ATOM 1113 C C . TRP A 1 140 ? 14.797 1.645 -8.314 1.00 98.06 140 TRP A C 1
ATOM 1115 O O . TRP A 1 140 ? 14.570 1.0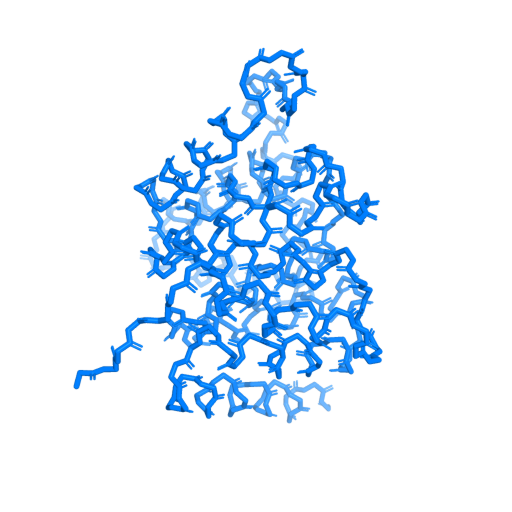65 -7.257 1.00 98.06 140 TRP A O 1
ATOM 1125 N N . MET A 1 141 ? 13.867 1.740 -9.264 1.00 97.62 141 MET A N 1
ATOM 1126 C CA . MET A 1 141 ? 12.554 1.110 -9.137 1.00 97.62 141 MET A CA 1
ATOM 1127 C C . MET A 1 141 ? 12.681 -0.406 -8.926 1.00 97.62 141 MET A C 1
ATOM 1129 O O . MET A 1 141 ? 11.982 -0.959 -8.077 1.00 97.62 141 MET A O 1
ATOM 1133 N N . ILE A 1 142 ? 13.585 -1.075 -9.649 1.00 98.62 142 ILE A N 1
ATOM 1134 C CA . ILE A 1 142 ? 13.842 -2.509 -9.469 1.00 98.62 142 ILE A CA 1
ATOM 1135 C C . ILE A 1 142 ? 14.568 -2.784 -8.156 1.00 98.62 142 ILE A C 1
ATOM 1137 O O . ILE A 1 142 ? 14.111 -3.631 -7.395 1.00 98.62 142 ILE A O 1
ATOM 1141 N N . ILE A 1 143 ? 15.670 -2.086 -7.875 1.00 98.31 143 ILE A N 1
ATOM 1142 C CA . ILE A 1 143 ? 16.512 -2.383 -6.708 1.00 98.31 143 ILE A CA 1
ATOM 1143 C C . ILE A 1 143 ? 15.837 -1.947 -5.414 1.00 98.31 143 ILE A C 1
ATOM 1145 O O . ILE A 1 143 ? 15.702 -2.751 -4.502 1.00 98.31 143 ILE A O 1
ATOM 1149 N N . GLU A 1 144 ? 15.429 -0.687 -5.309 1.00 97.38 144 GLU A N 1
ATOM 1150 C CA . GLU A 1 144 ? 14.907 -0.091 -4.076 1.00 97.38 144 GLU A CA 1
ATOM 1151 C C . GLU A 1 144 ? 13.408 -0.366 -3.910 1.00 97.38 144 GLU A C 1
ATOM 1153 O O . GLU A 1 144 ? 12.959 -0.741 -2.827 1.00 97.38 144 GLU A O 1
ATOM 1158 N N . GLY A 1 145 ? 12.631 -0.208 -4.985 1.00 97.94 145 GLY A N 1
ATOM 1159 C CA . GLY A 1 145 ? 11.181 -0.400 -4.964 1.00 97.94 145 GLY A CA 1
ATOM 1160 C C . GLY A 1 145 ? 10.789 -1.870 -4.839 1.00 97.94 145 GLY A C 1
ATOM 1161 O O . GLY A 1 145 ? 10.397 -2.337 -3.768 1.00 97.94 145 GLY A O 1
ATOM 1162 N N . TYR A 1 146 ? 10.898 -2.619 -5.936 1.00 98.56 146 TYR A N 1
ATOM 1163 C CA . TYR A 1 146 ? 10.468 -4.019 -5.980 1.00 98.56 146 TYR A CA 1
ATOM 1164 C C . TYR A 1 146 ? 11.384 -4.939 -5.174 1.00 98.56 146 TYR A C 1
ATOM 1166 O O . TYR A 1 146 ? 10.918 -5.792 -4.419 1.00 98.56 146 TYR A O 1
ATOM 1174 N N . GLY A 1 147 ? 12.692 -4.747 -5.312 1.00 98.38 147 GLY A N 1
ATOM 1175 C CA . GLY A 1 147 ? 13.728 -5.551 -4.694 1.00 98.38 147 GLY A CA 1
ATOM 1176 C C . GLY A 1 147 ? 13.767 -5.348 -3.195 1.00 98.38 147 GLY A C 1
ATOM 1177 O O . GLY A 1 147 ? 13.311 -6.173 -2.425 1.00 98.38 147 GLY A O 1
ATOM 1178 N N . LYS A 1 148 ? 14.301 -4.244 -2.716 1.00 97.62 148 LYS A N 1
ATOM 1179 C CA . LYS A 1 148 ? 14.584 -4.030 -1.298 1.00 97.62 148 LYS A CA 1
ATOM 1180 C C . LYS A 1 148 ? 13.333 -3.913 -0.429 1.00 97.62 148 LYS A C 1
ATOM 1182 O O . LYS A 1 148 ? 13.415 -4.292 0.738 1.00 97.62 148 LYS A O 1
ATOM 1187 N N . THR A 1 149 ? 12.199 -3.484 -0.989 1.00 97.75 149 THR A N 1
ATOM 1188 C CA . THR A 1 149 ? 10.998 -3.122 -0.216 1.00 97.75 149 THR A CA 1
ATOM 1189 C C . THR A 1 149 ? 9.792 -4.015 -0.499 1.00 97.75 149 THR A C 1
ATOM 1191 O O . THR A 1 149 ? 9.349 -4.730 0.397 1.00 97.75 149 THR A O 1
ATOM 1194 N N . LEU A 1 150 ? 9.261 -4.033 -1.725 1.00 98.38 150 LEU A N 1
ATOM 1195 C CA . LEU A 1 150 ? 7.980 -4.700 -2.011 1.00 98.38 150 LEU A CA 1
ATOM 1196 C C . LEU A 1 150 ? 8.065 -6.235 -2.090 1.00 98.38 150 LEU A C 1
ATOM 1198 O O . LEU A 1 150 ? 7.044 -6.909 -2.085 1.00 98.38 150 LEU A O 1
ATOM 1202 N N . SER A 1 151 ? 9.256 -6.824 -2.128 1.00 97.94 151 SER A N 1
ATOM 1203 C CA . SER A 1 151 ? 9.445 -8.285 -2.058 1.00 97.94 151 SER A CA 1
ATOM 1204 C C . SER A 1 151 ? 9.989 -8.752 -0.706 1.00 97.94 151 SER A C 1
ATOM 1206 O O . SER A 1 151 ? 10.363 -9.916 -0.546 1.00 97.94 151 SER A O 1
ATOM 1208 N N . ARG A 1 152 ? 10.032 -7.862 0.298 1.00 97.25 152 ARG A N 1
ATOM 1209 C CA . ARG A 1 152 ? 10.362 -8.257 1.671 1.00 97.25 152 ARG A CA 1
ATOM 1210 C C . ARG A 1 152 ? 9.315 -9.246 2.203 1.00 97.25 152 ARG A C 1
ATOM 1212 O O . ARG A 1 152 ? 8.120 -9.056 1.940 1.00 97.25 152 ARG A O 1
ATOM 1219 N N . PRO A 1 153 ? 9.735 -10.254 2.991 1.00 95.88 153 PRO A N 1
ATOM 1220 C CA . PRO A 1 153 ? 8.811 -11.156 3.671 1.00 95.88 153 PRO A CA 1
ATOM 1221 C C . PRO A 1 153 ? 7.934 -10.393 4.677 1.00 95.88 153 PRO A C 1
ATOM 1223 O O . PRO A 1 153 ? 8.161 -9.219 4.957 1.00 95.88 153 PRO A O 1
ATOM 1226 N N . GLY A 1 154 ? 6.921 -11.065 5.220 1.00 95.38 154 GLY A N 1
ATOM 1227 C CA . GLY A 1 154 ? 5.973 -10.480 6.176 1.00 95.38 154 GLY A CA 1
ATOM 1228 C C . GLY A 1 154 ? 4.673 -9.992 5.538 1.00 95.38 154 GLY A C 1
ATOM 1229 O O . GLY A 1 154 ? 3.641 -10.052 6.188 1.00 95.38 154 GLY A O 1
ATOM 1230 N N . LEU A 1 155 ? 4.681 -9.623 4.252 1.00 97.75 155 LEU A N 1
ATOM 1231 C CA . LEU A 1 155 ? 3.468 -9.336 3.478 1.00 97.75 155 LEU A CA 1
ATOM 1232 C C . LEU A 1 155 ? 3.484 -10.058 2.134 1.00 97.75 155 LEU A C 1
ATOM 1234 O O . LEU A 1 155 ? 4.512 -10.137 1.461 1.00 97.75 155 LEU A O 1
ATOM 1238 N N . LYS A 1 156 ? 2.315 -10.554 1.720 1.00 97.81 156 LYS A N 1
ATOM 1239 C CA . LYS A 1 156 ? 2.115 -11.122 0.381 1.00 97.81 156 LYS A CA 1
ATOM 1240 C C . LYS A 1 156 ? 2.108 -10.006 -0.665 1.00 97.81 156 LYS A C 1
ATOM 1242 O O . LYS A 1 156 ? 1.640 -8.902 -0.397 1.00 97.81 156 LYS A O 1
ATOM 1247 N N . ALA A 1 157 ? 2.542 -10.326 -1.883 1.00 98.38 157 ALA A N 1
ATOM 1248 C CA . ALA A 1 157 ? 2.601 -9.369 -2.988 1.00 98.38 157 ALA A CA 1
ATOM 1249 C C . ALA A 1 157 ? 1.231 -8.720 -3.286 1.00 98.38 157 ALA A C 1
ATOM 1251 O O . ALA A 1 157 ? 1.153 -7.502 -3.418 1.00 98.38 157 ALA A O 1
ATOM 1252 N N . LYS A 1 158 ? 0.141 -9.507 -3.272 1.00 98.50 158 LYS A N 1
ATOM 1253 C CA . LYS A 1 158 ? -1.240 -9.002 -3.407 1.00 98.50 158 LYS A CA 1
ATOM 1254 C C . LYS A 1 158 ? -1.565 -7.914 -2.374 1.00 98.50 158 LYS A C 1
ATOM 1256 O O . LYS A 1 158 ? -2.034 -6.842 -2.735 1.00 98.50 158 LYS A O 1
ATOM 1261 N N . THR A 1 159 ? -1.285 -8.176 -1.096 1.00 98.69 159 THR A N 1
ATOM 1262 C CA . THR A 1 159 ? -1.528 -7.226 0.002 1.00 98.69 159 THR A CA 1
ATOM 1263 C C . THR A 1 159 ? -0.688 -5.962 -0.159 1.00 98.69 159 THR A C 1
ATOM 1265 O O . THR A 1 159 ? -1.194 -4.863 0.046 1.00 98.69 159 THR A O 1
ATOM 1268 N N . ARG A 1 160 ? 0.577 -6.084 -0.579 1.00 98.62 160 ARG A N 1
ATOM 1269 C CA . ARG A 1 160 ? 1.436 -4.917 -0.825 1.00 98.62 160 ARG A CA 1
ATOM 1270 C C . ARG A 1 160 ? 0.909 -4.026 -1.939 1.00 98.62 160 ARG A C 1
ATOM 1272 O O . ARG A 1 160 ? 0.888 -2.815 -1.745 1.00 98.62 160 ARG A O 1
ATOM 1279 N N . GLU A 1 161 ? 0.446 -4.610 -3.043 1.00 98.62 161 GLU A N 1
ATOM 1280 C CA . GLU A 1 161 ? -0.186 -3.852 -4.127 1.00 98.62 161 GLU A CA 1
ATOM 1281 C C . GLU A 1 161 ? -1.485 -3.177 -3.670 1.00 98.62 161 GLU A C 1
ATOM 1283 O O . GLU A 1 161 ? -1.683 -2.002 -3.961 1.00 98.62 161 GLU A O 1
ATOM 1288 N N . LEU A 1 162 ? -2.335 -3.850 -2.884 1.00 98.81 162 LEU A N 1
ATOM 1289 C CA . LEU A 1 162 ? -3.529 -3.225 -2.295 1.00 98.81 162 LEU A CA 1
ATOM 1290 C C . LEU A 1 162 ? -3.160 -2.018 -1.415 1.00 98.81 162 LEU A C 1
ATOM 1292 O O . LEU A 1 162 ? -3.746 -0.942 -1.553 1.00 98.81 162 LEU A O 1
ATOM 1296 N N . ILE A 1 163 ? -2.128 -2.147 -0.579 1.00 98.81 163 ILE A N 1
ATOM 1297 C CA . ILE A 1 163 ? -1.621 -1.028 0.221 1.00 98.81 163 ILE A CA 1
ATOM 1298 C C . ILE A 1 163 ? -1.112 0.103 -0.691 1.00 98.81 163 ILE A C 1
ATOM 1300 O O . ILE A 1 163 ? -1.465 1.261 -0.467 1.00 98.81 163 ILE A O 1
ATOM 1304 N N . SER A 1 164 ? -0.341 -0.205 -1.739 1.00 98.75 164 SER A N 1
ATOM 1305 C CA . SER A 1 164 ? 0.124 0.783 -2.725 1.00 98.75 164 SER A CA 1
ATOM 1306 C C . SER A 1 164 ? -1.040 1.516 -3.394 1.00 98.75 164 SER A C 1
ATOM 1308 O O . SER A 1 164 ? -1.025 2.745 -3.457 1.00 98.75 164 SER A O 1
ATOM 1310 N N . VAL A 1 165 ? -2.080 0.792 -3.823 1.00 98.81 165 VAL A N 1
ATOM 1311 C CA . VAL A 1 165 ? -3.320 1.363 -4.372 1.00 98.81 165 VAL A CA 1
ATOM 1312 C C . VAL A 1 165 ? -3.953 2.329 -3.374 1.00 98.81 165 VAL A C 1
ATOM 1314 O O . VAL A 1 165 ? -4.278 3.454 -3.749 1.0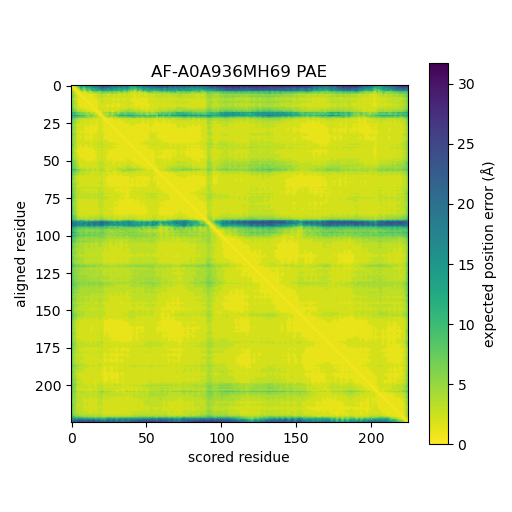0 98.81 165 VAL A O 1
ATOM 1317 N N . SER A 1 166 ? -4.076 1.935 -2.103 1.00 98.50 166 SER A N 1
ATOM 1318 C CA . SER A 1 166 ? -4.692 2.773 -1.067 1.00 98.50 166 SER A CA 1
ATOM 1319 C C . SER A 1 166 ? -3.931 4.087 -0.833 1.00 98.50 166 SER A C 1
ATOM 1321 O O . SER A 1 166 ? -4.524 5.170 -0.864 1.00 98.50 166 SER A O 1
ATOM 1323 N N . SER A 1 167 ? -2.599 4.018 -0.734 1.00 98.50 167 SER A N 1
ATOM 1324 C CA . SER A 1 167 ? -1.729 5.185 -0.582 1.00 98.50 167 SER A CA 1
ATOM 1325 C C . SER A 1 167 ? -1.796 6.107 -1.801 1.00 98.50 167 SER A C 1
ATOM 1327 O O . SER A 1 167 ? -1.963 7.317 -1.661 1.00 98.50 167 SER A O 1
ATOM 1329 N N . LEU A 1 168 ? -1.698 5.555 -3.014 1.00 98.75 168 LEU A N 1
ATOM 1330 C CA . LEU A 1 168 ? -1.704 6.332 -4.258 1.00 98.75 168 LEU A CA 1
ATOM 1331 C C . LEU A 1 168 ? -3.066 6.977 -4.539 1.00 98.75 168 LEU A C 1
ATOM 1333 O O . LEU A 1 168 ? -3.113 8.097 -5.057 1.00 98.75 168 LEU A O 1
ATOM 1337 N N . ALA A 1 169 ? -4.160 6.309 -4.164 1.00 98.50 169 ALA A N 1
ATOM 1338 C CA . ALA A 1 169 ? -5.512 6.855 -4.221 1.00 98.50 169 ALA A CA 1
ATOM 1339 C C . ALA A 1 169 ? -5.658 8.088 -3.324 1.00 98.50 169 ALA A C 1
ATOM 1341 O O . ALA A 1 169 ? -6.144 9.128 -3.777 1.00 98.50 169 ALA A O 1
ATOM 1342 N N . ALA A 1 170 ? -5.172 8.003 -2.086 1.00 97.69 170 ALA A N 1
ATOM 1343 C CA . ALA A 1 170 ? -5.218 9.110 -1.140 1.00 97.69 170 ALA A CA 1
ATOM 1344 C C . ALA A 1 170 ? -4.315 10.286 -1.552 1.00 97.69 170 ALA A C 1
ATOM 1346 O O . ALA A 1 170 ? -4.707 11.448 -1.427 1.00 97.69 170 ALA A O 1
ATOM 1347 N N . LEU A 1 171 ? -3.129 9.989 -2.094 1.00 97.75 171 LEU A N 1
ATOM 1348 C CA . LEU A 1 171 ? -2.151 10.986 -2.540 1.00 97.75 171 LEU A CA 1
ATOM 1349 C C . LEU A 1 171 ? -2.512 11.644 -3.881 1.00 97.75 171 LEU A C 1
ATOM 1351 O O . LEU A 1 171 ? -2.126 12.785 -4.131 1.00 97.75 171 LEU A O 1
ATOM 1355 N N . GLY A 1 172 ? -3.277 10.965 -4.741 1.00 97.62 172 GLY A N 1
ATOM 1356 C CA . GLY A 1 172 ? -3.745 11.529 -6.007 1.00 97.62 172 GLY A CA 1
ATOM 1357 C C . GLY A 1 172 ? -2.848 11.283 -7.221 1.00 97.62 172 GLY A C 1
ATOM 1358 O O . GLY A 1 172 ? -2.849 12.097 -8.144 1.00 97.62 172 GLY A O 1
ATOM 1359 N N . TRP A 1 173 ? -2.082 10.193 -7.238 1.00 98.00 173 TRP A N 1
ATOM 1360 C CA . TRP A 1 173 ? -1.149 9.873 -8.324 1.00 98.00 173 TRP A CA 1
ATOM 1361 C C . TRP A 1 173 ? -1.810 9.019 -9.415 1.00 98.00 173 TRP A C 1
ATOM 1363 O O . TRP A 1 173 ? -1.746 7.797 -9.367 1.00 98.00 173 TRP A O 1
ATOM 1373 N N . GLU A 1 174 ? -2.446 9.641 -10.416 1.00 98.06 174 GLU A N 1
ATOM 1374 C CA . GLU A 1 174 ? -3.320 8.938 -11.384 1.00 98.06 174 GLU A CA 1
ATOM 1375 C C . GLU A 1 174 ? -2.630 7.805 -12.148 1.00 98.06 174 GLU A C 1
ATOM 1377 O O . GLU A 1 174 ? -3.130 6.682 -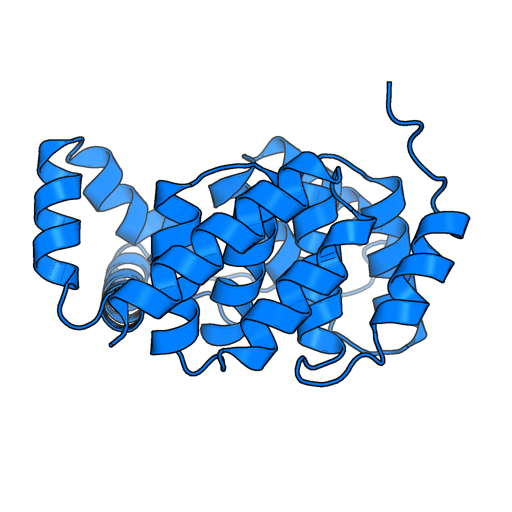12.176 1.00 98.06 174 GLU A O 1
ATOM 1382 N N . LYS A 1 175 ? -1.477 8.087 -12.767 1.00 96.81 175 LYS A N 1
ATOM 1383 C CA . LYS A 1 175 ? -0.777 7.106 -13.613 1.00 96.81 175 LYS A CA 1
ATOM 1384 C C . LYS A 1 175 ? -0.312 5.898 -12.801 1.00 96.81 175 LYS A C 1
ATOM 1386 O O . LYS A 1 175 ? -0.447 4.768 -13.258 1.00 96.81 175 LYS A O 1
ATOM 1391 N N . GLN A 1 176 ? 0.210 6.150 -11.604 1.00 97.81 176 GLN A N 1
ATOM 1392 C CA . GLN A 1 176 ? 0.680 5.118 -10.688 1.00 97.81 176 GLN A CA 1
ATOM 1393 C C . GLN A 1 176 ? -0.497 4.343 -10.090 1.00 97.81 176 GLN A C 1
ATOM 1395 O O . GLN A 1 176 ? -0.457 3.121 -10.036 1.00 97.81 176 GLN A O 1
ATOM 1400 N N . LEU A 1 177 ? -1.579 5.021 -9.699 1.00 98.75 177 LEU A N 1
ATOM 1401 C CA . LEU A 1 177 ? -2.791 4.362 -9.221 1.00 98.75 177 LEU A CA 1
ATOM 1402 C C . LEU A 1 177 ? -3.349 3.406 -10.283 1.00 98.75 177 LEU A C 1
ATOM 1404 O O . LEU A 1 177 ? -3.642 2.256 -9.972 1.00 98.75 177 LEU A O 1
ATOM 1408 N N . TYR A 1 178 ? -3.418 3.840 -11.545 1.00 98.44 178 TYR A N 1
ATOM 1409 C CA . TYR A 1 178 ? -3.844 2.991 -12.659 1.00 98.44 178 TYR A CA 1
ATOM 1410 C C . TYR A 1 178 ? -2.970 1.732 -12.789 1.00 98.44 178 TYR A C 1
ATOM 1412 O O . TYR A 1 178 ? -3.494 0.621 -12.886 1.00 98.44 178 TYR A O 1
ATOM 1420 N N . SER A 1 179 ? -1.638 1.878 -12.767 1.00 97.44 179 SER A N 1
ATOM 1421 C CA . SER A 1 179 ? -0.731 0.729 -12.884 1.00 97.44 179 SER A CA 1
ATOM 1422 C C . SER A 1 179 ? -0.800 -0.209 -11.680 1.00 97.44 179 SER A C 1
ATOM 1424 O O . SER A 1 179 ? -0.803 -1.419 -11.878 1.00 97.44 179 SER A O 1
ATOM 1426 N N . HIS A 1 180 ? -0.908 0.318 -10.459 1.00 98.50 180 HIS A N 1
ATOM 1427 C CA . HIS A 1 180 ? -0.968 -0.488 -9.235 1.00 98.50 180 HIS A CA 1
ATOM 1428 C C . HIS A 1 180 ? -2.320 -1.195 -9.053 1.00 98.50 180 HIS A C 1
ATOM 1430 O O . HIS A 1 180 ? -2.351 -2.327 -8.584 1.00 98.50 180 HIS A O 1
ATOM 1436 N N . ILE A 1 181 ? -3.442 -0.621 -9.513 1.00 98.69 181 ILE A N 1
ATOM 1437 C CA . ILE A 1 181 ? -4.721 -1.356 -9.560 1.00 98.69 181 ILE A CA 1
ATOM 1438 C C . ILE A 1 181 ? -4.590 -2.559 -10.503 1.00 98.69 181 ILE A C 1
ATOM 1440 O O . ILE A 1 181 ? -4.966 -3.670 -10.137 1.00 98.69 181 ILE A O 1
ATOM 1444 N N . ARG A 1 182 ? -4.013 -2.374 -11.700 1.00 98.31 182 ARG A N 1
ATOM 1445 C CA . ARG A 1 182 ? -3.744 -3.492 -12.624 1.00 98.31 182 ARG A CA 1
ATOM 1446 C C . ARG A 1 182 ? -2.782 -4.514 -12.018 1.00 98.31 182 ARG A C 1
ATOM 1448 O O . ARG A 1 182 ? -3.012 -5.710 -12.157 1.00 98.31 182 ARG A O 1
ATOM 1455 N N . GLY A 1 183 ? -1.746 -4.042 -11.330 1.00 98.38 183 GLY A N 1
ATOM 1456 C CA . GLY A 1 183 ? -0.792 -4.867 -10.594 1.00 98.38 183 GLY A CA 1
ATOM 1457 C C . GLY A 1 183 ? -1.462 -5.746 -9.543 1.00 98.38 183 GLY A C 1
ATOM 1458 O O . GLY A 1 183 ? -1.253 -6.957 -9.529 1.00 98.38 183 GLY A O 1
ATOM 1459 N N . ALA A 1 184 ? -2.338 -5.163 -8.721 1.00 98.62 184 ALA A N 1
ATOM 1460 C CA . ALA A 1 184 ? -3.108 -5.897 -7.726 1.00 98.62 184 ALA A CA 1
ATOM 1461 C C . ALA A 1 184 ? -3.959 -7.000 -8.374 1.00 98.62 184 ALA A C 1
ATOM 1463 O O . ALA A 1 184 ? -3.930 -8.141 -7.912 1.00 98.62 184 ALA A O 1
ATOM 1464 N N . LEU A 1 185 ? -4.659 -6.690 -9.474 1.00 98.50 185 LEU A N 1
ATOM 1465 C CA . LEU A 1 185 ? -5.457 -7.670 -10.222 1.00 98.50 185 LEU A CA 1
ATOM 1466 C C . LEU A 1 185 ? -4.587 -8.801 -10.800 1.00 98.50 185 LEU A C 1
ATOM 1468 O O . LEU A 1 185 ? -4.935 -9.972 -10.665 1.00 98.50 185 LEU A O 1
ATOM 1472 N N . ASN A 1 186 ? -3.426 -8.476 -11.378 1.00 98.31 186 ASN A N 1
ATOM 1473 C CA . ASN A 1 186 ? -2.471 -9.463 -11.900 1.00 98.31 186 ASN A CA 1
ATOM 1474 C C . ASN A 1 186 ? -1.924 -10.395 -10.804 1.00 98.31 186 ASN A C 1
ATOM 1476 O O . ASN A 1 186 ? -1.633 -11.559 -11.067 1.00 98.31 186 ASN A O 1
ATOM 1480 N N . LEU A 1 187 ? -1.825 -9.902 -9.567 1.00 98.38 187 LEU A N 1
ATOM 1481 C CA . LEU A 1 187 ? -1.426 -10.676 -8.390 1.00 98.38 187 LEU A CA 1
ATOM 1482 C C . LEU A 1 187 ? -2.596 -11.383 -7.686 1.00 98.38 187 LEU A C 1
ATOM 1484 O O . LEU A 1 187 ? -2.422 -11.934 -6.594 1.00 98.38 187 LEU A O 1
ATOM 1488 N N . GLY A 1 188 ? -3.780 -11.391 -8.301 1.00 97.62 188 GLY A N 1
ATOM 1489 C CA . GLY A 1 188 ? -4.942 -12.140 -7.835 1.00 97.62 188 GLY A CA 1
ATOM 1490 C C . GLY A 1 188 ? -5.859 -11.385 -6.876 1.00 97.62 188 GLY A C 1
ATOM 1491 O O . GLY A 1 188 ? -6.671 -12.028 -6.211 1.00 97.62 188 GLY A O 1
ATOM 1492 N N . ALA A 1 189 ? -5.753 -10.056 -6.776 1.00 98.31 189 ALA A N 1
ATOM 1493 C CA . ALA A 1 189 ? -6.827 -9.264 -6.185 1.00 98.31 189 ALA A CA 1
ATOM 1494 C C . ALA A 1 189 ? -8.060 -9.298 -7.092 1.00 98.31 189 ALA A C 1
ATOM 1496 O O . ALA A 1 189 ? -7.959 -9.269 -8.318 1.00 98.31 189 ALA A O 1
ATOM 1497 N N . THR A 1 190 ? -9.238 -9.353 -6.490 1.00 98.00 190 THR A N 1
ATOM 1498 C CA . THR A 1 190 ? -10.498 -9.267 -7.225 1.00 98.00 190 THR A CA 1
ATOM 1499 C C . THR A 1 190 ? -10.898 -7.811 -7.455 1.00 98.00 190 THR A C 1
ATOM 1501 O O . THR A 1 190 ? -10.505 -6.899 -6.725 1.00 98.00 190 THR A O 1
ATOM 1504 N N . VAL A 1 191 ? -11.749 -7.586 -8.458 1.00 97.69 191 VAL A N 1
ATOM 1505 C CA . VAL A 1 191 ? -12.385 -6.279 -8.694 1.00 97.69 191 VAL A CA 1
ATOM 1506 C C . VAL A 1 191 ? -13.129 -5.805 -7.439 1.00 97.69 191 VAL A C 1
ATOM 1508 O O . VAL A 1 191 ? -13.036 -4.629 -7.085 1.00 97.69 191 VAL A O 1
ATOM 1511 N N . ASN A 1 192 ? -13.808 -6.718 -6.738 1.00 97.62 192 ASN A N 1
ATOM 1512 C CA . ASN A 1 192 ? -14.535 -6.400 -5.511 1.00 97.62 192 ASN A CA 1
ATOM 1513 C C . ASN A 1 192 ? -13.592 -6.034 -4.359 1.00 97.62 192 ASN A C 1
ATOM 1515 O O . ASN A 1 192 ? -13.857 -5.054 -3.674 1.00 97.62 192 ASN A O 1
ATOM 1519 N N . GLU A 1 193 ? -12.468 -6.739 -4.180 1.00 98.06 193 GLU A N 1
ATOM 1520 C CA . GLU A 1 193 ? -11.445 -6.372 -3.185 1.00 98.06 193 GLU A CA 1
ATOM 1521 C C . GLU A 1 193 ? -10.933 -4.944 -3.420 1.00 98.06 193 GLU A C 1
ATOM 1523 O O . GLU A 1 193 ? -10.889 -4.143 -2.488 1.00 98.06 193 GLU A O 1
ATOM 1528 N N . CYS A 1 194 ? -10.603 -4.595 -4.668 1.00 98.00 194 CYS A N 1
ATOM 1529 C CA . CYS A 1 194 ? -10.140 -3.252 -5.018 1.00 98.00 194 CYS A CA 1
ATOM 1530 C C . CYS A 1 194 ? -11.225 -2.181 -4.815 1.00 98.00 194 CYS A C 1
ATOM 1532 O O . CYS A 1 194 ? -10.929 -1.106 -4.294 1.00 98.00 194 CYS A O 1
ATOM 1534 N N . ARG A 1 195 ? -12.483 -2.456 -5.189 1.00 97.44 195 ARG A N 1
ATOM 1535 C CA . ARG A 1 195 ? -13.606 -1.532 -4.945 1.00 97.44 195 ARG A CA 1
ATOM 1536 C C . ARG A 1 195 ? -13.823 -1.322 -3.446 1.00 97.44 195 ARG A C 1
ATOM 1538 O O . ARG A 1 195 ? -13.834 -0.186 -2.983 1.00 97.44 195 ARG A O 1
ATOM 1545 N N . SER A 1 196 ? -13.907 -2.419 -2.700 1.00 97.19 196 SER A N 1
ATOM 1546 C CA . SER A 1 196 ? -14.129 -2.439 -1.255 1.00 97.19 196 SER A CA 1
ATOM 1547 C C . SER A 1 196 ? -13.005 -1.727 -0.491 1.00 97.19 196 SER A C 1
ATOM 1549 O O . SER A 1 196 ? -13.257 -1.029 0.494 1.00 97.19 196 SER A O 1
ATOM 1551 N N . LEU A 1 197 ? -11.761 -1.822 -0.974 1.00 97.12 197 LEU A N 1
ATOM 1552 C CA . LEU A 1 197 ? -10.628 -1.031 -0.491 1.00 97.12 197 LEU A CA 1
ATOM 1553 C C . LEU A 1 197 ? -10.846 0.476 -0.683 1.00 97.12 197 LEU A C 1
ATOM 1555 O O . LEU A 1 197 ? -10.685 1.238 0.273 1.00 97.12 197 LEU A O 1
ATOM 1559 N N . LEU A 1 198 ? -11.205 0.907 -1.898 1.00 96.81 198 LEU A N 1
ATOM 1560 C CA . LEU A 1 198 ? -11.399 2.326 -2.223 1.00 96.81 198 LEU A CA 1
ATOM 1561 C C . LEU A 1 198 ? -12.546 2.948 -1.419 1.00 96.81 198 LEU A C 1
ATOM 1563 O O . LEU A 1 198 ? -12.422 4.079 -0.947 1.00 96.81 198 LEU A O 1
ATOM 1567 N N . ASP A 1 199 ? -13.628 2.197 -1.225 1.00 95.81 199 ASP A N 1
ATOM 1568 C CA . ASP A 1 199 ? -14.770 2.617 -0.413 1.00 95.81 199 ASP A CA 1
ATOM 1569 C C . ASP A 1 199 ? -14.377 2.773 1.060 1.00 95.81 199 ASP A C 1
ATOM 1571 O O . ASP A 1 199 ? -14.698 3.783 1.689 1.00 95.81 199 ASP A O 1
ATOM 1575 N N . GLY A 1 200 ? -13.588 1.835 1.593 1.00 93.88 200 GLY A N 1
ATOM 1576 C CA . GLY A 1 200 ? -13.112 1.899 2.973 1.00 93.88 200 GLY A CA 1
ATOM 1577 C C . GLY A 1 200 ? -12.244 3.129 3.254 1.00 93.88 200 GLY A C 1
ATOM 1578 O O . GLY A 1 200 ? -12.408 3.786 4.286 1.00 93.88 200 GLY A O 1
ATOM 1579 N N . ILE A 1 201 ? -11.316 3.470 2.352 1.00 92.38 201 ILE A N 1
ATOM 1580 C CA . ILE A 1 201 ? -10.408 4.611 2.568 1.00 92.38 201 ILE A CA 1
ATOM 1581 C C . ILE A 1 201 ? -11.088 5.975 2.398 1.00 92.38 201 ILE A C 1
ATOM 1583 O O . ILE A 1 201 ? -10.492 6.991 2.752 1.00 92.38 201 ILE A O 1
ATOM 1587 N N . ALA A 1 202 ? -12.345 6.031 1.944 1.00 93.75 202 ALA A N 1
ATOM 1588 C CA . ALA A 1 202 ? -13.110 7.277 1.864 1.00 93.75 202 ALA A CA 1
ATOM 1589 C C . ALA A 1 202 ? -13.261 7.980 3.229 1.00 93.75 202 ALA A C 1
ATOM 1591 O O . ALA A 1 202 ? -13.471 9.186 3.287 1.00 93.75 202 ALA A O 1
ATOM 1592 N N . ILE A 1 203 ? -13.111 7.252 4.341 1.00 94.19 203 ILE A N 1
ATOM 1593 C CA . ILE A 1 203 ? -13.103 7.813 5.704 1.00 94.19 203 ILE A CA 1
ATOM 1594 C C . ILE A 1 203 ? -11.847 8.653 5.980 1.00 94.19 203 ILE A C 1
ATOM 1596 O O . ILE A 1 203 ? -11.884 9.578 6.800 1.00 94.19 203 ILE A O 1
ATOM 1600 N N . LEU A 1 204 ? -10.745 8.319 5.305 1.00 94.88 204 LEU A N 1
ATOM 1601 C CA . LEU A 1 204 ? -9.426 8.929 5.465 1.00 94.88 204 LEU A CA 1
ATOM 1602 C C . LEU A 1 204 ? -9.161 10.038 4.441 1.00 94.88 204 LEU A C 1
ATOM 1604 O O . LEU A 1 204 ? -8.218 10.806 4.610 1.00 94.88 204 LEU A O 1
ATOM 1608 N N . CYS A 1 205 ? -9.960 10.131 3.380 1.00 91.69 205 CYS A N 1
ATOM 1609 C CA . CYS A 1 205 ? -9.728 11.043 2.266 1.00 91.69 205 CYS A CA 1
ATOM 1610 C C . CYS A 1 205 ? -10.927 11.967 2.037 1.00 91.69 205 CYS A C 1
ATOM 1612 O O . CYS A 1 205 ? -12.059 11.646 2.384 1.00 91.69 205 CYS A O 1
ATOM 1614 N N . SER A 1 206 ? -10.697 13.109 1.388 1.00 91.38 206 SER A N 1
ATOM 1615 C CA . SER A 1 206 ? -11.795 13.991 0.991 1.00 91.38 206 SER A CA 1
ATOM 1616 C C . SER A 1 206 ? -12.682 13.332 -0.074 1.00 91.38 206 SER A C 1
ATOM 1618 O O . SER A 1 206 ? -12.236 12.491 -0.864 1.00 91.38 206 SER A O 1
ATOM 1620 N N . LYS A 1 207 ? -13.933 13.794 -0.191 1.00 93.12 207 LYS A N 1
ATOM 1621 C CA . LYS A 1 207 ? -14.859 13.331 -1.243 1.00 93.12 207 LYS A CA 1
ATOM 1622 C C . LYS A 1 207 ? -14.267 13.465 -2.652 1.00 93.12 207 LYS A C 1
ATOM 1624 O O . LYS A 1 207 ? -14.458 12.583 -3.483 1.00 93.12 207 LYS A O 1
ATOM 1629 N N . SER A 1 208 ? -13.526 14.543 -2.922 1.00 95.12 208 SER A N 1
ATOM 1630 C CA . SER A 1 208 ? -12.884 14.748 -4.226 1.00 95.12 208 SER A CA 1
ATOM 1631 C C . SER A 1 208 ? -11.789 13.719 -4.507 1.00 95.12 208 SER A C 1
ATOM 1633 O O . SER A 1 208 ? -11.664 13.270 -5.644 1.00 95.12 208 SER A O 1
ATOM 1635 N N . ARG A 1 209 ? -11.032 13.300 -3.484 1.00 95.00 209 ARG A N 1
ATOM 1636 C CA . ARG A 1 209 ? -10.025 12.237 -3.614 1.00 95.00 209 ARG A CA 1
ATOM 1637 C C . ARG A 1 209 ? -10.658 10.873 -3.846 1.00 95.00 209 ARG A C 1
ATOM 1639 O O . ARG A 1 209 ? -10.189 10.141 -4.711 1.00 95.00 209 ARG A O 1
ATOM 1646 N N . TYR A 1 210 ? -11.762 10.576 -3.170 1.00 95.56 210 TYR A N 1
ATOM 1647 C CA . TYR A 1 210 ? -12.521 9.353 -3.422 1.00 95.56 210 TYR A CA 1
ATOM 1648 C C . TYR A 1 210 ? -13.085 9.301 -4.855 1.00 95.56 210 TYR A C 1
ATOM 1650 O O . TYR A 1 210 ? -12.895 8.312 -5.563 1.00 95.56 210 TYR A O 1
ATOM 1658 N N . THR A 1 211 ? -13.708 10.385 -5.333 1.00 97.19 211 THR A N 1
ATOM 1659 C CA . THR A 1 211 ? -14.196 10.476 -6.724 1.00 97.19 211 THR A CA 1
ATOM 1660 C C . THR A 1 211 ? -13.060 10.341 -7.737 1.00 97.19 211 THR A C 1
ATOM 1662 O O . THR A 1 211 ? -13.198 9.658 -8.745 1.00 97.19 211 THR A O 1
ATOM 1665 N N . PHE A 1 212 ? -11.909 10.954 -7.467 1.00 97.62 212 PHE A N 1
ATOM 1666 C CA . PHE A 1 212 ? -10.721 10.768 -8.291 1.00 97.62 212 PHE A CA 1
ATOM 1667 C C . PHE A 1 212 ? -10.309 9.289 -8.370 1.00 97.62 212 PHE A C 1
ATOM 1669 O O . PHE A 1 212 ? -10.145 8.762 -9.467 1.00 97.62 212 PHE A O 1
ATOM 1676 N N . ALA A 1 213 ? -10.178 8.611 -7.228 1.00 98.00 213 ALA A N 1
ATOM 1677 C CA . ALA A 1 213 ? -9.703 7.232 -7.189 1.00 98.00 213 ALA A CA 1
ATOM 1678 C C . ALA A 1 213 ? -10.675 6.256 -7.869 1.00 98.00 213 ALA A C 1
ATOM 1680 O O . ALA A 1 213 ? -10.247 5.378 -8.617 1.00 98.00 213 ALA A O 1
ATOM 1681 N N . THR A 1 214 ? -11.980 6.448 -7.666 1.00 97.75 214 THR A N 1
ATOM 1682 C CA . THR A 1 214 ? -13.029 5.649 -8.319 1.00 97.75 214 THR A CA 1
ATOM 1683 C C . THR A 1 214 ? -13.050 5.850 -9.833 1.00 97.75 214 THR A C 1
ATOM 1685 O O . THR A 1 214 ? -13.101 4.862 -10.557 1.00 97.75 214 THR A O 1
ATOM 1688 N N . ASN A 1 215 ? -12.866 7.079 -10.326 1.00 98.19 215 ASN A N 1
ATOM 1689 C CA . ASN A 1 215 ? -12.732 7.330 -11.764 1.00 98.19 215 ASN A CA 1
ATOM 1690 C C . ASN A 1 215 ? -11.514 6.614 -12.372 1.00 98.19 215 ASN A C 1
ATOM 1692 O O . ASN A 1 215 ? -11.592 6.091 -13.481 1.00 98.19 215 ASN A O 1
ATOM 1696 N N . VAL A 1 216 ? -10.372 6.594 -11.675 1.00 98.50 216 VAL A N 1
ATOM 1697 C CA . VAL A 1 216 ? -9.185 5.860 -12.150 1.00 98.50 216 VAL A CA 1
ATOM 1698 C C . VAL A 1 216 ? -9.450 4.358 -12.169 1.00 98.50 216 VAL A C 1
ATOM 1700 O O . VAL A 1 216 ? -9.082 3.689 -13.132 1.00 98.50 216 VAL A O 1
ATOM 1703 N N . PHE A 1 217 ? -10.113 3.833 -11.141 1.00 98.25 217 PHE A N 1
ATOM 1704 C CA . PHE A 1 217 ? -10.508 2.431 -11.087 1.00 98.25 217 PHE A CA 1
ATOM 1705 C C . PHE A 1 217 ? -11.441 2.042 -12.240 1.00 98.25 217 PHE A C 1
ATOM 1707 O O . PHE A 1 217 ? -11.194 1.037 -12.902 1.00 98.25 217 PHE A O 1
ATOM 1714 N N . ASP A 1 218 ? -12.443 2.864 -12.550 1.00 97.75 218 ASP A N 1
ATOM 1715 C CA . ASP A 1 218 ? -13.368 2.599 -13.655 1.00 97.75 218 ASP A CA 1
ATOM 1716 C C . ASP A 1 218 ? -12.637 2.579 -15.011 1.00 97.75 218 ASP A C 1
ATOM 1718 O O . ASP A 1 218 ? -12.828 1.647 -15.794 1.00 97.75 218 ASP A O 1
ATOM 1722 N N . LYS A 1 219 ? -11.688 3.504 -15.239 1.00 97.62 219 LYS A N 1
ATOM 1723 C CA . LYS A 1 219 ? -10.803 3.473 -16.422 1.00 97.62 219 LYS A CA 1
ATOM 1724 C C . LYS A 1 219 ? -9.990 2.178 -16.514 1.00 97.62 219 LYS A C 1
ATOM 1726 O O . LYS A 1 219 ? -9.757 1.677 -17.614 1.00 97.62 219 LYS A O 1
ATOM 1731 N N . VAL A 1 220 ? -9.519 1.637 -15.385 1.00 97.06 220 VAL A N 1
ATOM 1732 C CA . VAL A 1 220 ? -8.805 0.348 -15.382 1.00 97.06 220 VAL A CA 1
ATOM 1733 C C . VAL A 1 220 ? -9.734 -0.765 -15.851 1.00 97.06 220 VAL A C 1
ATOM 1735 O O . VAL A 1 220 ? -9.330 -1.548 -16.705 1.00 97.06 220 VAL A O 1
ATOM 1738 N N . LEU A 1 221 ? -10.970 -0.821 -15.348 1.00 95.44 221 LEU A N 1
ATOM 1739 C CA . LEU A 1 221 ? -11.934 -1.856 -15.731 1.00 95.44 221 LEU A CA 1
ATOM 1740 C C . LEU A 1 221 ? -12.345 -1.777 -17.206 1.00 95.44 221 LEU A C 1
ATOM 1742 O O . LEU A 1 221 ? -12.542 -2.812 -17.840 1.00 95.44 221 LEU A O 1
ATOM 1746 N N . GLU A 1 222 ? -12.437 -0.573 -17.769 1.00 93.56 222 GLU A N 1
ATOM 1747 C CA . GLU A 1 222 ? -12.666 -0.378 -19.205 1.00 93.56 222 GLU A CA 1
ATOM 1748 C C . GLU A 1 222 ? -11.523 -0.956 -20.054 1.00 93.56 222 GLU A C 1
ATOM 1750 O O . GLU A 1 222 ? -11.782 -1.576 -21.083 1.00 93.56 222 GLU A O 1
ATOM 1755 N N . GLY A 1 223 ? -10.273 -0.804 -19.603 1.00 81.00 223 GLY A N 1
ATOM 1756 C CA . GLY A 1 223 ? -9.068 -1.294 -20.284 1.00 81.00 223 GLY A CA 1
ATOM 1757 C C . GLY A 1 223 ? -8.618 -2.715 -19.908 1.00 81.00 223 GLY A C 1
ATOM 1758 O O . GLY A 1 223 ? -7.502 -3.109 -20.258 1.00 81.00 223 GLY A O 1
ATOM 1759 N N . VAL A 1 224 ? -9.414 -3.455 -19.130 1.00 65.56 224 VAL A N 1
ATOM 1760 C CA . VAL A 1 224 ? -9.195 -4.882 -18.802 1.00 65.56 224 VAL A CA 1
ATOM 1761 C C . VAL A 1 224 ? -10.069 -5.801 -19.675 1.00 65.56 224 VAL A C 1
ATOM 1763 O O . VAL A 1 224 ? -9.870 -7.014 -19.660 1.00 65.56 224 VAL A O 1
ATOM 1766 N N . LYS A 1 225 ? -10.997 -5.237 -20.461 1.00 46.69 225 LYS A N 1
ATOM 1767 C CA . LYS A 1 225 ? -11.781 -5.969 -21.466 1.00 46.69 225 LYS A CA 1
ATOM 1768 C C . LYS A 1 225 ? -10.969 -6.336 -22.703 1.00 46.69 225 LYS A C 1
ATOM 1770 O O . LYS A 1 225 ? -10.103 -5.528 -23.105 1.00 46.69 225 LYS A O 1
#

pLDDT: mean 95.03, std 7.76, range [45.47, 98.81]

Nearest PDB structures (foldseek):
  4g9q-assembly1_A  TM=8.072E-01  e=1.304E-06  Sinorhizobium meliloti 1021
  2af7-assembly1_A  TM=9.010E-01  e=5.503E-04  Methanothermobacter thermautotrophicus
  2af7-assembly1_F  TM=9.286E-01  e=9.608E-04  Methanothermobacter thermautotrophicus
  3d7i-assembly1_B  TM=8.595E-01  e=3.135E-01  Methanocaldococcus jannaschii
  2qeu-assembly1_B  TM=5.622E-01  e=3.415E-01  Paraburkholderia xenovorans LB400

Radius of gyration: 16.86 Å; Cα contacts (8 Å, |Δi|>4): 323; chains: 1; bounding box: 40×36×47 Å

Sequence (225 aa):
MEILKSKIEYKVLLEKQLNEVDLSPSDRLLCFVSTAASINNMDAVAAAIELGIEKSISSQIELYESLLQTYLFAGFPAAIEGLSVLYNYLQSKSNYSITLEYDLHEFLRRGELLCQSVYTTVYDQMRTNMRKISPDLDQWMIIEGYGKTLSRPGLKAKTRELISVSSLAALGWEKQLYSHIRGALNLGATVNECRSLLDGIAILCSKSRYTFATNVFDKVLEGVK